Protein AF-A0A1B1BJ13-F1 (afdb_monomer_lite)

Structure (mmCIF, N/CA/C/O backbone):
data_AF-A0A1B1BJ13-F1
#
_entry.id   AF-A0A1B1BJ13-F1
#
loop_
_atom_site.group_PDB
_atom_site.id
_atom_site.type_symbol
_atom_site.label_atom_id
_atom_site.label_alt_id
_atom_site.label_comp_id
_atom_site.label_asym_id
_atom_site.label_entity_id
_atom_site.label_seq_id
_atom_site.pdbx_PDB_ins_code
_atom_site.Cartn_x
_atom_site.Cartn_y
_atom_site.Cartn_z
_atom_site.occupancy
_atom_site.B_iso_or_equiv
_atom_site.auth_seq_id
_atom_site.auth_comp_id
_atom_site.auth_asym_id
_atom_site.auth_atom_id
_atom_site.pdbx_PDB_model_num
ATOM 1 N N . MET A 1 1 ? 33.586 -42.178 -8.518 1.00 34.84 1 MET A N 1
ATOM 2 C CA . MET A 1 1 ? 34.310 -41.479 -9.604 1.00 34.84 1 MET A CA 1
ATOM 3 C C . MET A 1 1 ? 34.426 -42.545 -10.656 1.00 34.84 1 MET A C 1
ATOM 5 O O . MET A 1 1 ? 35.395 -43.285 -10.660 1.00 34.84 1 MET A O 1
ATOM 9 N N . ASP A 1 2 ? 33.356 -42.677 -11.424 1.00 35.56 2 ASP A N 1
ATOM 10 C CA . ASP A 1 2 ? 33.095 -43.767 -12.352 1.00 35.56 2 ASP A CA 1
ATOM 11 C C . ASP A 1 2 ? 32.454 -43.116 -13.578 1.00 35.56 2 ASP A C 1
ATOM 13 O O . ASP A 1 2 ? 31.600 -42.249 -13.393 1.00 35.56 2 ASP A O 1
ATOM 17 N N . GLU A 1 3 ? 32.983 -43.482 -14.752 1.00 42.62 3 GLU A N 1
ATOM 18 C CA . GLU A 1 3 ? 32.329 -43.666 -16.066 1.00 42.62 3 GLU A CA 1
ATOM 19 C C . GLU A 1 3 ? 31.349 -42.556 -16.538 1.00 42.62 3 GLU A C 1
ATOM 21 O O . GLU A 1 3 ? 30.451 -42.132 -15.833 1.00 42.62 3 GLU A O 1
ATOM 26 N N . GLU A 1 4 ? 31.377 -41.989 -17.743 1.00 41.09 4 GLU A N 1
ATOM 27 C CA . GLU A 1 4 ? 31.795 -42.458 -19.059 1.00 41.09 4 GLU A CA 1
ATOM 28 C C . GLU A 1 4 ? 31.659 -41.249 -20.016 1.00 41.09 4 GLU A C 1
ATOM 30 O O . GLU A 1 4 ? 30.735 -40.441 -19.892 1.00 41.09 4 GLU A O 1
ATOM 35 N N . LEU A 1 5 ? 32.567 -41.110 -20.982 1.00 39.84 5 LEU A N 1
ATOM 36 C CA . LEU A 1 5 ? 32.419 -40.233 -22.145 1.00 39.84 5 LEU A CA 1
ATOM 37 C C . LEU A 1 5 ? 32.140 -41.132 -23.354 1.00 39.84 5 LEU A C 1
ATOM 39 O O . LEU A 1 5 ? 32.880 -42.088 -23.553 1.00 39.84 5 LEU A O 1
ATOM 43 N N . VAL A 1 6 ? 31.172 -40.772 -24.202 1.00 38.41 6 VAL A N 1
ATOM 44 C CA . VAL A 1 6 ? 31.372 -40.450 -25.633 1.00 38.41 6 VAL A CA 1
ATOM 45 C C . VAL A 1 6 ? 30.029 -40.414 -26.384 1.00 38.41 6 VAL A C 1
ATOM 47 O O . VAL A 1 6 ? 29.171 -41.280 -26.276 1.00 38.41 6 VAL A O 1
ATOM 50 N N . ASN A 1 7 ? 29.913 -39.348 -27.173 1.00 38.00 7 ASN A N 1
ATOM 51 C CA . ASN A 1 7 ? 28.877 -38.970 -28.127 1.00 38.00 7 ASN A CA 1
ATOM 52 C C . ASN A 1 7 ? 28.280 -40.088 -28.997 1.00 38.00 7 ASN A C 1
ATOM 54 O O . ASN A 1 7 ? 28.997 -40.824 -29.670 1.00 38.00 7 ASN A O 1
ATOM 58 N N . GLY A 1 8 ? 26.955 -40.028 -29.153 1.00 31.22 8 GLY A N 1
ATOM 59 C CA . GLY A 1 8 ? 26.233 -40.654 -30.259 1.00 31.22 8 GLY A CA 1
ATOM 60 C C . GLY A 1 8 ? 24.733 -40.748 -29.996 1.00 31.22 8 GLY A C 1
ATOM 61 O O . GLY A 1 8 ? 24.245 -41.827 -29.691 1.00 31.22 8 GLY A O 1
ATOM 62 N N . SER A 1 9 ? 23.986 -39.640 -30.099 1.00 31.22 9 SER A N 1
ATOM 63 C CA . SER A 1 9 ? 22.519 -39.689 -30.022 1.00 31.22 9 SER A CA 1
ATOM 64 C C . SER A 1 9 ? 21.884 -39.200 -31.319 1.00 31.22 9 SER A C 1
ATOM 66 O O . SER A 1 9 ? 21.854 -38.011 -31.636 1.00 31.22 9 SER A O 1
ATOM 68 N N . THR A 1 10 ? 21.407 -40.170 -32.087 1.00 34.56 10 THR A N 1
ATOM 69 C CA . THR A 1 10 ? 20.488 -40.022 -33.209 1.00 34.56 10 THR A CA 1
ATOM 70 C C . THR A 1 10 ? 19.140 -39.533 -32.674 1.00 34.56 10 THR A C 1
ATOM 72 O O . THR A 1 10 ? 18.504 -40.239 -31.896 1.00 34.56 10 THR A O 1
ATOM 75 N N . ALA A 1 11 ? 18.670 -38.362 -33.103 1.00 30.09 11 ALA A N 1
ATOM 76 C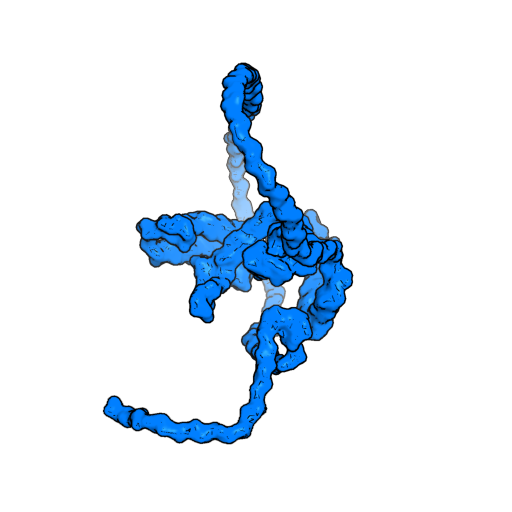 CA . ALA A 1 11 ? 17.296 -37.923 -32.861 1.00 30.09 11 ALA A CA 1
ATOM 77 C C . ALA A 1 11 ? 16.453 -38.106 -34.134 1.00 30.09 11 ALA A C 1
ATOM 79 O O . ALA A 1 11 ? 16.774 -37.494 -35.155 1.00 30.09 11 ALA A O 1
ATOM 80 N N . PRO A 1 12 ? 15.348 -38.874 -34.095 1.00 32.75 12 PRO A N 1
ATOM 81 C CA . PRO A 1 12 ? 14.240 -38.677 -35.009 1.00 32.75 12 PRO A CA 1
ATOM 82 C C . PRO A 1 12 ? 13.034 -38.052 -34.287 1.00 32.75 12 PRO A C 1
ATOM 84 O O . PRO A 1 12 ? 12.531 -38.576 -33.302 1.00 32.75 12 PRO A O 1
ATOM 87 N N . LEU A 1 13 ? 12.595 -36.925 -34.854 1.00 36.12 13 LEU A N 1
ATOM 88 C CA . LEU A 1 13 ? 11.226 -36.400 -34.944 1.00 36.12 13 LEU A CA 1
ATOM 89 C C . LEU A 1 13 ? 10.330 -36.452 -33.691 1.00 36.12 13 LEU A C 1
ATOM 91 O O . LEU A 1 13 ? 9.645 -37.431 -33.419 1.00 36.12 13 LEU A O 1
ATOM 95 N N . GLY A 1 14 ? 10.188 -35.285 -33.065 1.00 27.83 14 GLY A N 1
ATOM 96 C CA . GLY A 1 14 ? 9.052 -34.929 -32.222 1.00 27.83 14 GLY A CA 1
ATOM 97 C C . GLY A 1 14 ? 8.947 -33.410 -32.149 1.00 27.83 14 GLY A C 1
ATOM 98 O O . GLY A 1 14 ? 9.710 -32.768 -31.436 1.00 27.83 14 GLY A O 1
ATOM 99 N N . GLY A 1 15 ? 8.062 -32.819 -32.952 1.00 42.47 15 GLY A N 1
ATOM 100 C CA . GLY A 1 15 ? 7.742 -31.399 -32.847 1.00 42.47 15 GLY A CA 1
ATOM 101 C C . GLY A 1 15 ? 7.029 -31.122 -31.526 1.00 42.47 15 GLY A C 1
ATOM 102 O O . GLY A 1 15 ? 6.057 -31.793 -31.198 1.00 42.47 15 GLY A O 1
ATOM 103 N N . THR A 1 16 ? 7.492 -30.120 -30.787 1.00 33.19 16 THR A N 1
ATOM 104 C CA . THR A 1 16 ? 6.755 -29.537 -29.656 1.00 33.19 16 THR A CA 1
ATOM 105 C C . THR A 1 16 ? 7.005 -28.029 -29.633 1.00 33.19 16 THR A C 1
ATOM 107 O O . THR A 1 16 ? 8.027 -27.567 -30.146 1.00 33.19 16 THR A O 1
ATOM 110 N N . PRO A 1 17 ? 6.016 -27.251 -29.174 1.00 32.97 17 PRO A N 1
ATOM 111 C CA . PRO A 1 17 ? 5.638 -25.986 -29.766 1.00 32.97 17 PRO A CA 1
ATOM 112 C C . PRO A 1 17 ? 6.431 -24.852 -29.140 1.00 32.97 17 PRO A C 1
ATOM 114 O O . PRO A 1 17 ? 6.765 -24.870 -27.957 1.00 32.97 17 PRO A O 1
ATOM 117 N N . THR A 1 18 ? 6.672 -23.827 -29.942 1.00 35.22 18 THR A N 1
ATOM 118 C CA . THR A 1 18 ? 7.147 -22.521 -29.507 1.00 35.22 18 THR A CA 1
ATOM 119 C C . THR A 1 18 ? 6.173 -21.963 -28.461 1.00 35.22 18 THR A C 1
ATOM 121 O O . THR A 1 18 ? 5.126 -21.415 -28.800 1.00 35.22 18 THR A O 1
ATOM 124 N N . GLY A 1 19 ? 6.489 -22.148 -27.179 1.00 33.75 19 GLY A N 1
ATOM 125 C CA . GLY A 1 19 ? 5.801 -21.491 -26.073 1.00 33.75 19 GLY A CA 1
ATOM 126 C C . GLY A 1 19 ? 6.047 -19.987 -26.155 1.00 33.75 19 GLY A C 1
ATOM 127 O O . GLY A 1 19 ? 7.195 -19.544 -26.213 1.00 33.75 19 GLY A O 1
ATOM 128 N N . GLY A 1 20 ? 4.964 -19.214 -26.232 1.00 35.28 20 GLY A N 1
ATOM 129 C CA . GLY A 1 20 ? 5.000 -17.761 -26.366 1.00 35.28 20 GLY A CA 1
ATOM 130 C C . GLY A 1 20 ? 5.702 -17.072 -25.193 1.00 35.28 20 GLY A C 1
ATOM 131 O O . GLY A 1 20 ? 5.620 -17.503 -24.045 1.00 35.28 20 GLY A O 1
ATOM 132 N N . ASN A 1 21 ? 6.392 -15.976 -25.501 1.00 38.06 21 ASN A N 1
ATOM 133 C CA . ASN A 1 21 ? 7.040 -15.097 -24.534 1.00 38.06 21 ASN A CA 1
ATOM 134 C C . ASN A 1 21 ? 6.007 -14.571 -23.504 1.00 38.06 21 ASN A C 1
ATOM 136 O O . ASN A 1 21 ? 5.032 -13.942 -23.922 1.00 38.06 21 ASN A O 1
ATOM 140 N N . PRO A 1 22 ? 6.223 -14.730 -22.182 1.00 37.69 22 PRO A N 1
ATOM 141 C CA . PRO A 1 22 ? 5.325 -14.226 -21.130 1.00 37.69 22 PRO A CA 1
ATOM 142 C C . PRO A 1 22 ? 5.103 -12.702 -21.128 1.00 37.69 22 PRO A C 1
ATOM 144 O O . PRO A 1 22 ? 4.297 -12.197 -20.352 1.00 37.69 22 PRO A O 1
ATOM 147 N N . GLN A 1 23 ? 5.837 -11.952 -21.957 1.00 41.19 23 GLN A N 1
ATOM 148 C CA . GLN A 1 23 ? 5.720 -10.497 -22.100 1.00 41.19 23 GLN A CA 1
ATOM 149 C C . GLN A 1 23 ? 4.976 -10.049 -23.368 1.00 41.19 23 GLN A C 1
ATOM 151 O O . GLN A 1 23 ? 4.858 -8.846 -23.618 1.00 41.19 23 GLN A O 1
ATOM 156 N N . ASP A 1 24 ? 4.456 -10.986 -24.163 1.00 37.38 24 ASP A N 1
ATOM 157 C CA . ASP A 1 24 ? 3.651 -10.655 -25.333 1.00 37.38 24 ASP A CA 1
ATOM 158 C C . ASP A 1 24 ? 2.179 -10.438 -24.943 1.00 37.38 24 ASP A C 1
ATOM 160 O O . ASP A 1 24 ? 1.405 -11.382 -24.772 1.00 37.38 24 ASP A O 1
ATOM 164 N N . TRP A 1 25 ? 1.789 -9.165 -24.824 1.00 41.78 25 TRP A N 1
ATOM 165 C CA . TRP A 1 25 ? 0.411 -8.731 -24.552 1.00 41.78 25 TRP A CA 1
ATOM 166 C C . TRP A 1 25 ? -0.604 -9.203 -25.609 1.00 41.78 25 TRP A C 1
ATOM 168 O O . TRP A 1 25 ? -1.805 -9.116 -25.355 1.00 41.78 25 TRP A O 1
ATOM 178 N N . ASN A 1 26 ? -0.153 -9.703 -26.767 1.00 40.03 26 ASN A N 1
ATOM 179 C CA . ASN A 1 26 ? -1.033 -10.188 -27.826 1.00 40.03 26 ASN A CA 1
ATOM 180 C C . ASN A 1 26 ? -1.216 -11.721 -27.868 1.00 40.03 26 ASN A C 1
ATOM 182 O O . ASN A 1 26 ? -2.128 -12.155 -28.570 1.00 40.03 26 ASN A O 1
ATOM 186 N N . THR A 1 27 ? -0.437 -12.541 -27.134 1.00 38.09 27 THR A N 1
ATOM 187 C CA . THR A 1 27 ? -0.430 -14.012 -27.374 1.00 38.09 27 THR A CA 1
ATOM 188 C C . THR A 1 27 ? -0.408 -14.930 -26.133 1.00 38.09 27 THR A C 1
ATOM 190 O O . THR A 1 27 ? -0.609 -16.135 -26.270 1.00 38.09 27 THR A O 1
ATOM 193 N N . ALA A 1 28 ? -0.220 -14.448 -24.901 1.00 33.12 28 ALA A N 1
ATOM 194 C CA . ALA A 1 28 ? -0.142 -15.340 -23.729 1.00 33.12 28 ALA A CA 1
ATOM 195 C C . ALA A 1 28 ? -1.528 -15.747 -23.159 1.00 33.12 28 ALA A C 1
ATOM 197 O O . ALA A 1 28 ? -1.925 -15.284 -22.095 1.00 33.12 28 ALA A O 1
ATOM 198 N N . LEU A 1 29 ? -2.268 -16.613 -23.866 1.00 44.22 29 LEU A N 1
ATOM 199 C CA . LEU A 1 29 ? -3.539 -17.226 -23.417 1.00 44.22 29 LEU A CA 1
ATOM 200 C C . LEU A 1 29 ? -3.695 -18.691 -23.893 1.00 44.22 29 LEU A C 1
ATOM 202 O O . LEU A 1 29 ? -4.765 -19.115 -24.320 1.00 44.22 29 LEU A O 1
ATOM 206 N N . ALA A 1 30 ? -2.629 -19.493 -23.836 1.00 37.81 30 ALA A N 1
ATOM 207 C CA . ALA A 1 30 ? -2.721 -20.936 -24.091 1.00 37.81 30 ALA A CA 1
ATOM 208 C C . ALA A 1 30 ? -1.649 -21.716 -23.314 1.00 37.81 30 ALA A C 1
ATOM 210 O O . ALA A 1 30 ? -0.633 -22.135 -23.859 1.00 37.81 30 ALA A O 1
ATOM 211 N N . GLY A 1 31 ? -1.870 -21.895 -22.016 1.00 33.41 31 GLY A N 1
ATOM 212 C CA . GLY A 1 31 ? -1.091 -22.793 -21.166 1.00 33.41 31 GLY A CA 1
ATOM 213 C C . GLY A 1 31 ? -1.745 -22.886 -19.788 1.00 33.41 31 GLY A C 1
ATOM 214 O O . GLY A 1 31 ? -2.271 -21.872 -19.325 1.00 33.41 31 GLY A O 1
ATOM 215 N N . PRO A 1 32 ? -1.788 -24.069 -19.147 1.00 32.19 32 PRO A N 1
ATOM 216 C CA . PRO A 1 32 ? -2.375 -24.196 -17.818 1.00 32.19 32 PRO A CA 1
ATOM 217 C C . PRO A 1 32 ? -1.633 -23.282 -16.834 1.00 32.19 32 PRO A C 1
ATOM 219 O O . PRO A 1 32 ? -0.402 -23.218 -16.842 1.00 32.19 32 PRO A O 1
ATOM 222 N N . ALA A 1 33 ? -2.396 -22.544 -16.026 1.00 37.19 33 ALA A N 1
ATOM 223 C CA . ALA A 1 33 ? -1.864 -21.619 -15.036 1.00 37.19 33 ALA A CA 1
ATOM 224 C C . ALA A 1 33 ? -0.956 -22.355 -14.028 1.00 37.19 33 ALA A C 1
ATOM 226 O O . ALA A 1 33 ? -1.277 -23.480 -13.634 1.00 37.19 33 ALA A O 1
ATOM 227 N N . PRO A 1 34 ? 0.158 -21.748 -13.577 1.00 35.59 34 PRO A N 1
ATOM 228 C CA . PRO A 1 34 ? 0.859 -22.246 -12.403 1.00 35.59 34 PRO A CA 1
ATOM 229 C C . PRO A 1 34 ? -0.085 -22.176 -11.197 1.00 35.59 34 PRO A C 1
ATOM 231 O O . PRO A 1 34 ? -0.711 -21.147 -10.948 1.00 35.59 34 PRO A O 1
ATOM 234 N N . VAL A 1 35 ? -0.198 -23.288 -10.474 1.00 32.19 35 VAL A N 1
ATOM 235 C CA . VAL A 1 35 ? -1.023 -23.417 -9.268 1.00 32.19 35 VAL A CA 1
ATOM 236 C C . VAL A 1 35 ? -0.609 -22.379 -8.213 1.00 32.19 35 VAL A C 1
ATOM 238 O O . VAL A 1 35 ? 0.555 -22.368 -7.806 1.00 32.19 35 VAL A O 1
ATOM 241 N N . PRO A 1 36 ? -1.517 -21.498 -7.756 1.00 37.62 36 PRO A N 1
ATOM 242 C CA . PRO A 1 36 ? -1.240 -20.633 -6.619 1.00 37.62 36 PRO A CA 1
ATOM 243 C C . PRO A 1 36 ? -1.257 -21.454 -5.322 1.00 37.62 36 PRO A C 1
ATOM 245 O O . PRO A 1 36 ? -2.129 -22.298 -5.126 1.00 37.62 36 PRO A O 1
ATOM 248 N N . VAL A 1 37 ? -0.299 -21.188 -4.428 1.00 34.22 37 VAL A N 1
ATOM 249 C CA . VAL A 1 37 ? -0.348 -21.657 -3.037 1.00 34.22 37 VAL A CA 1
ATOM 250 C C . VAL A 1 37 ? -1.609 -21.095 -2.377 1.00 34.22 37 VAL A C 1
ATOM 252 O O . VAL A 1 37 ? -1.807 -19.882 -2.316 1.00 34.22 37 VAL A O 1
ATOM 255 N N . SER A 1 38 ? -2.499 -21.991 -1.962 1.00 30.81 38 SER A N 1
ATOM 256 C CA . SER A 1 38 ? -3.772 -21.674 -1.322 1.00 30.81 38 SER A CA 1
ATOM 257 C C . SER A 1 38 ? -3.524 -20.994 0.026 1.00 30.81 38 SER A C 1
ATOM 259 O O . SER A 1 38 ? -2.864 -21.560 0.893 1.00 30.81 38 SER A O 1
ATOM 261 N N . PHE A 1 39 ? -4.053 -19.785 0.211 1.00 28.66 39 PHE A N 1
ATOM 262 C CA . PHE A 1 39 ? -4.292 -19.232 1.542 1.00 28.66 39 PHE A CA 1
ATOM 263 C C . PHE A 1 39 ? -5.698 -19.667 1.956 1.00 28.66 39 PHE A C 1
ATOM 265 O O . PHE A 1 39 ? -6.685 -19.085 1.506 1.00 28.66 39 PHE A O 1
ATOM 272 N N . ASP A 1 40 ? -5.785 -20.719 2.768 1.00 27.33 40 ASP A N 1
ATOM 273 C CA . ASP A 1 40 ? -7.031 -21.096 3.429 1.00 27.33 40 ASP A CA 1
ATOM 274 C C . ASP A 1 40 ? -7.349 -20.055 4.508 1.00 27.33 40 ASP A C 1
ATOM 276 O O . ASP A 1 40 ? -6.698 -19.987 5.551 1.00 27.33 40 ASP A O 1
ATOM 280 N N . VAL A 1 41 ? -8.363 -19.226 4.259 1.00 32.72 41 VAL A N 1
ATOM 281 C CA . VAL A 1 41 ? -9.004 -18.430 5.308 1.00 32.72 41 VAL A CA 1
ATOM 282 C C . VAL A 1 41 ? -9.968 -19.362 6.031 1.00 32.72 41 VAL A C 1
ATOM 284 O O . VAL A 1 41 ? -11.110 -19.548 5.612 1.00 32.72 41 VAL A O 1
ATOM 287 N N . ALA A 1 42 ? -9.499 -19.982 7.113 1.00 29.66 42 ALA A N 1
ATOM 288 C CA . ALA A 1 42 ? -10.386 -20.628 8.067 1.00 29.66 42 ALA A CA 1
ATOM 289 C C . ALA A 1 42 ? -11.233 -19.540 8.746 1.00 29.66 42 ALA A C 1
ATOM 291 O O . ALA A 1 42 ? -10.754 -18.792 9.598 1.00 29.66 42 ALA A O 1
ATOM 292 N N . ALA A 1 43 ? -12.491 -19.425 8.328 1.00 35.59 43 ALA A N 1
ATOM 293 C CA . ALA A 1 43 ? -13.501 -18.688 9.062 1.00 35.59 43 ALA A CA 1
ATOM 294 C C . ALA A 1 43 ? -13.864 -19.499 10.311 1.00 35.59 43 ALA A C 1
ATOM 296 O O . ALA A 1 43 ? -14.636 -20.450 10.221 1.00 35.59 43 ALA A O 1
ATOM 297 N N . ASP A 1 44 ? -13.306 -19.127 11.461 1.00 27.58 44 ASP A N 1
ATOM 298 C CA . ASP A 1 44 ? -13.853 -19.537 12.751 1.00 27.58 44 ASP A CA 1
ATOM 299 C C . ASP A 1 44 ? -14.427 -18.302 13.450 1.00 27.58 44 ASP A C 1
ATOM 301 O O . ASP A 1 44 ? -13.745 -17.520 14.114 1.00 27.58 44 ASP A O 1
ATOM 305 N N . SER A 1 45 ? -15.706 -18.057 13.180 1.00 36.22 45 SER A N 1
ATOM 306 C CA . SER A 1 45 ? -16.500 -17.028 13.831 1.00 36.22 45 SER A CA 1
ATOM 307 C C . SER A 1 45 ? -17.084 -17.594 15.123 1.00 36.22 45 SER A C 1
ATOM 309 O O . SER A 1 45 ? -18.209 -18.095 15.132 1.00 36.22 45 SER A O 1
ATOM 311 N N . SER A 1 46 ? -16.348 -17.475 16.226 1.00 33.88 46 SER A N 1
ATOM 312 C CA . SER A 1 46 ? -16.947 -17.520 17.560 1.00 33.88 46 SER A CA 1
ATOM 313 C C . SER A 1 46 ? -16.100 -16.750 18.570 1.00 33.88 46 SER A C 1
ATOM 315 O O . SER A 1 46 ? -15.065 -17.229 19.025 1.00 33.88 46 SER A O 1
ATOM 317 N N . VAL A 1 47 ? -16.568 -15.572 18.978 1.00 34.78 47 VAL A N 1
ATOM 318 C CA . VAL A 1 47 ? -16.195 -15.004 20.277 1.00 34.78 47 VAL A CA 1
ATOM 319 C C . VAL A 1 47 ? -17.466 -14.535 20.962 1.00 34.78 47 VAL A C 1
ATOM 321 O O . VAL A 1 47 ? -18.161 -13.632 20.504 1.00 34.78 47 VAL A O 1
ATOM 324 N N . ASN A 1 48 ? -17.794 -15.270 22.021 1.00 37.56 48 ASN A N 1
ATOM 325 C CA . ASN A 1 48 ? -18.956 -15.097 22.869 1.00 37.56 48 ASN A CA 1
ATOM 326 C C . ASN A 1 48 ? -18.848 -13.818 23.700 1.00 37.56 48 ASN A C 1
ATOM 328 O O . ASN A 1 48 ? -17.783 -13.475 24.209 1.00 37.56 48 ASN A O 1
ATOM 332 N N . ALA A 1 49 ? -20.002 -13.187 23.899 1.00 33.03 49 ALA A N 1
ATOM 333 C CA . ALA A 1 49 ? -20.231 -12.210 24.945 1.00 33.03 49 ALA A CA 1
ATOM 334 C C . ALA A 1 49 ? -19.998 -12.840 26.328 1.00 33.03 49 ALA A C 1
ATOM 336 O O . ALA A 1 49 ? -20.585 -13.873 26.652 1.00 33.03 49 ALA A O 1
ATOM 337 N N . ALA A 1 50 ? -19.187 -12.186 27.153 1.00 30.34 50 ALA A N 1
ATOM 338 C CA . ALA A 1 50 ? -19.183 -12.376 28.595 1.00 30.34 50 ALA A CA 1
ATOM 339 C C . ALA A 1 50 ? -19.012 -11.002 29.250 1.00 30.34 50 ALA A C 1
ATOM 341 O O . ALA A 1 50 ? -17.950 -10.388 29.207 1.00 30.34 50 ALA A O 1
ATOM 342 N N . THR A 1 51 ? -20.120 -10.508 29.789 1.00 35.66 51 THR A N 1
ATOM 343 C CA . THR A 1 51 ? -20.190 -9.407 30.745 1.00 35.66 51 THR A CA 1
ATOM 344 C C . THR A 1 51 ? -19.537 -9.831 32.053 1.00 35.66 51 THR A C 1
ATOM 346 O O . THR A 1 51 ? -19.931 -10.862 32.585 1.00 35.66 51 THR A O 1
ATOM 349 N N . ASP A 1 52 ? -18.637 -9.016 32.599 1.00 31.69 52 ASP A N 1
ATOM 350 C CA . ASP A 1 52 ? -18.495 -8.879 34.051 1.00 31.69 52 ASP A CA 1
ATOM 351 C C . ASP A 1 52 ? -17.847 -7.532 34.402 1.00 31.69 52 ASP A C 1
ATOM 353 O O . ASP A 1 52 ? -16.738 -7.201 33.984 1.00 31.69 52 ASP A O 1
ATOM 357 N N . THR A 1 53 ? -18.597 -6.738 35.163 1.00 34.78 53 THR A N 1
ATOM 358 C CA . THR A 1 53 ? -18.171 -5.512 35.848 1.00 34.78 53 THR A CA 1
ATOM 359 C C . THR A 1 53 ? -17.454 -5.893 37.149 1.00 34.78 53 THR A C 1
ATOM 361 O O . THR A 1 53 ? -17.834 -6.877 37.787 1.00 34.78 53 THR A O 1
ATOM 364 N N . PRO A 1 54 ? -16.475 -5.098 37.610 1.00 43.00 54 PRO A N 1
ATOM 365 C CA . PRO A 1 54 ? -16.725 -4.438 38.893 1.00 43.00 54 PRO A CA 1
ATOM 366 C C . PRO A 1 54 ? -16.259 -2.973 38.972 1.00 43.00 54 PRO A C 1
ATOM 368 O O . PRO A 1 54 ? -15.286 -2.549 38.352 1.00 43.00 54 PRO A O 1
ATOM 371 N N . ASP A 1 55 ? -16.999 -2.243 39.807 1.00 29.89 55 ASP A N 1
ATOM 372 C CA . ASP A 1 55 ? -16.809 -0.876 40.293 1.00 29.89 55 ASP A CA 1
ATOM 373 C C . ASP A 1 55 ? -15.453 -0.605 40.976 1.00 29.89 55 ASP A C 1
ATOM 375 O O . ASP A 1 55 ? -14.899 -1.484 41.639 1.00 29.89 55 ASP A O 1
ATOM 379 N N . GLY A 1 56 ? -15.008 0.666 40.975 1.00 29.55 56 GLY A N 1
ATOM 380 C CA . GLY A 1 56 ? -14.117 1.160 42.040 1.00 29.55 56 GLY A CA 1
ATOM 381 C C . GLY A 1 56 ? -13.236 2.396 41.788 1.00 29.55 56 GLY A C 1
ATOM 382 O O . GLY A 1 56 ? -12.028 2.262 41.683 1.00 29.55 56 GLY A O 1
ATOM 383 N N . ALA A 1 57 ? -13.840 3.590 41.813 1.00 30.11 57 ALA A N 1
ATOM 384 C CA . ALA A 1 57 ? -13.369 4.854 42.422 1.00 30.11 57 ALA A CA 1
ATOM 385 C C . ALA A 1 57 ? -11.936 5.445 42.206 1.00 30.11 57 ALA A C 1
ATOM 387 O O . ALA A 1 57 ? -10.945 4.974 42.749 1.00 30.11 57 ALA A O 1
ATOM 388 N N . SER A 1 58 ? -11.941 6.668 41.642 1.00 30.78 58 SER A N 1
ATOM 389 C CA . SER A 1 58 ? -11.215 7.901 42.046 1.00 30.78 58 SER A CA 1
ATOM 390 C C . SER A 1 58 ? -9.674 7.975 42.057 1.00 30.78 58 SER A C 1
ATOM 392 O O . SER A 1 58 ? -9.014 7.447 42.941 1.00 30.78 58 SER A O 1
ATOM 394 N N . SER A 1 59 ? -9.104 8.911 41.283 1.00 31.09 59 SER A N 1
ATOM 395 C CA . SER A 1 59 ? -8.752 10.253 41.804 1.00 31.09 59 SER A CA 1
ATOM 396 C C . SER A 1 59 ? -8.114 11.149 40.734 1.00 31.09 59 SER A C 1
ATOM 398 O O . SER A 1 59 ? -7.264 10.738 39.951 1.00 31.09 59 SER A O 1
ATOM 400 N N . ALA A 1 60 ? -8.551 12.406 40.729 1.00 30.39 60 ALA A N 1
ATOM 401 C CA . ALA A 1 60 ? -8.011 13.491 39.932 1.00 30.39 60 ALA A CA 1
ATOM 402 C C . ALA A 1 60 ? -6.655 13.961 40.475 1.00 30.39 60 ALA A C 1
ATOM 404 O O . ALA A 1 60 ? -6.507 14.135 41.682 1.00 30.39 60 ALA A O 1
ATOM 405 N N . THR A 1 61 ? -5.717 14.297 39.588 1.00 33.09 61 THR A N 1
ATOM 406 C CA . THR A 1 61 ? -4.801 15.421 39.828 1.00 33.09 61 THR A CA 1
ATOM 407 C C . THR A 1 61 ? -4.506 16.165 38.531 1.00 33.09 61 THR A C 1
ATOM 409 O O . THR A 1 61 ? -3.898 15.661 37.593 1.00 33.09 61 THR A O 1
ATOM 412 N N . ASP A 1 62 ? -4.986 17.399 38.555 1.00 28.53 62 ASP A N 1
ATOM 413 C CA . ASP A 1 62 ? -4.649 18.555 37.744 1.00 28.53 62 ASP A CA 1
ATOM 414 C C . ASP A 1 62 ? -3.129 18.759 37.593 1.00 28.53 62 ASP A C 1
ATOM 416 O O . ASP A 1 62 ? -2.368 18.612 38.557 1.00 28.53 62 ASP A O 1
ATOM 420 N N . ARG A 1 63 ? -2.689 19.120 36.382 1.00 33.12 63 ARG A N 1
ATOM 421 C CA . ARG A 1 63 ? -1.453 19.884 36.163 1.00 33.12 63 ARG A CA 1
ATOM 422 C C . ARG A 1 63 ? -1.439 20.517 34.773 1.00 33.12 63 ARG A C 1
ATOM 424 O O . ARG A 1 63 ? -1.011 19.930 33.783 1.00 33.12 63 ARG A O 1
ATOM 431 N N . THR A 1 64 ? -1.861 21.773 34.746 1.00 31.77 64 THR A N 1
ATOM 432 C CA . THR A 1 64 ? -1.545 22.770 33.722 1.00 31.77 64 THR A CA 1
ATOM 433 C C . THR A 1 64 ? -0.032 22.939 33.549 1.00 31.77 64 THR A C 1
ATOM 435 O O . THR A 1 64 ? 0.675 23.151 34.537 1.00 31.77 64 THR A O 1
ATOM 438 N N . VAL A 1 65 ? 0.464 22.936 32.306 1.00 37.72 65 VAL A N 1
ATOM 439 C CA . VAL A 1 65 ? 1.800 23.459 31.979 1.00 37.72 65 VAL A CA 1
ATOM 440 C C . VAL A 1 65 ? 1.712 24.375 30.760 1.00 37.72 65 VAL A C 1
ATOM 442 O O . VAL A 1 65 ? 1.476 23.944 29.635 1.00 37.72 65 VAL A O 1
ATOM 445 N N . ASP A 1 66 ? 1.917 25.652 31.056 1.00 29.02 66 ASP A N 1
ATOM 446 C CA . ASP A 1 66 ? 2.174 26.786 30.176 1.00 29.02 66 ASP A CA 1
ATOM 447 C C . ASP A 1 66 ? 3.464 26.586 29.354 1.00 29.02 66 ASP A C 1
ATOM 449 O O . ASP A 1 66 ? 4.502 26.199 29.901 1.00 29.02 66 ASP A O 1
ATOM 453 N N . ARG A 1 67 ? 3.412 26.866 28.044 1.00 32.41 67 ARG A N 1
ATOM 454 C CA . ARG A 1 67 ? 4.601 27.065 27.196 1.00 32.41 67 ARG A CA 1
ATOM 455 C C . ARG A 1 67 ? 4.378 28.186 26.182 1.00 32.41 67 ARG A C 1
ATOM 457 O O . ARG A 1 67 ? 3.908 27.981 25.068 1.00 32.41 67 ARG A O 1
ATOM 464 N N . SER A 1 68 ? 4.745 29.376 26.639 1.00 30.50 68 SER A N 1
ATOM 465 C CA . SER A 1 68 ? 5.554 30.400 25.967 1.00 30.50 68 SER A CA 1
ATOM 466 C C . SER A 1 68 ? 5.895 30.221 24.474 1.00 30.50 68 SER A C 1
ATOM 468 O O . SER A 1 68 ? 6.562 29.287 24.031 1.00 30.50 68 SER A O 1
ATOM 470 N N . ALA A 1 69 ? 5.513 31.257 23.725 1.00 32.56 69 ALA A N 1
ATOM 471 C CA . ALA A 1 69 ? 5.854 31.527 22.337 1.00 32.56 69 ALA A CA 1
ATOM 472 C C . ALA A 1 69 ? 7.308 32.014 22.143 1.00 32.56 69 ALA A C 1
ATOM 474 O O . ALA A 1 69 ? 7.863 32.729 22.979 1.00 32.56 69 ALA A O 1
ATOM 475 N N . GLY A 1 70 ? 7.878 31.702 20.975 1.00 28.09 70 GLY A N 1
ATOM 476 C CA . GLY A 1 70 ? 9.158 32.208 20.462 1.00 28.09 70 GLY A CA 1
ATOM 477 C C . GLY A 1 70 ? 9.219 32.131 18.922 1.00 28.09 70 GLY A C 1
ATOM 478 O O . GLY A 1 70 ? 8.405 31.427 18.331 1.00 28.09 70 GLY A O 1
ATOM 479 N N . PRO A 1 71 ? 10.097 32.900 18.246 1.00 38.16 71 PRO A N 1
ATOM 480 C CA . PRO A 1 71 ? 9.627 33.873 17.256 1.00 38.16 71 PRO A CA 1
ATOM 481 C C . PRO A 1 71 ? 9.923 33.572 15.772 1.00 38.16 71 PRO A C 1
ATOM 483 O O . PRO A 1 71 ? 10.678 32.681 15.396 1.00 38.16 71 PRO A O 1
ATOM 486 N N . ALA A 1 72 ? 9.309 34.427 14.948 1.00 33.38 72 ALA A N 1
ATOM 487 C CA . ALA A 1 72 ? 9.354 34.560 13.496 1.00 33.38 72 ALA A CA 1
ATOM 488 C C . ALA A 1 72 ? 10.743 34.474 12.833 1.00 33.38 72 ALA A C 1
ATOM 490 O O . ALA A 1 72 ? 11.703 35.118 13.260 1.00 33.38 72 ALA A O 1
ATOM 491 N N . THR A 1 73 ? 10.794 33.814 11.670 1.00 33.31 73 THR A N 1
ATOM 492 C CA . THR A 1 73 ? 11.894 33.924 10.702 1.00 33.31 73 THR A CA 1
ATOM 493 C C . THR A 1 73 ? 11.446 34.622 9.418 1.00 33.31 73 THR A C 1
ATOM 495 O O . THR A 1 73 ? 10.385 34.374 8.848 1.00 33.31 73 THR A O 1
ATOM 498 N N . LYS A 1 74 ? 12.285 35.580 9.021 1.00 32.88 74 LYS A N 1
ATOM 499 C CA . LYS A 1 74 ? 12.118 36.548 7.939 1.00 32.88 74 LYS A CA 1
ATOM 500 C C . LYS A 1 74 ? 12.298 35.919 6.555 1.00 32.88 74 LYS A C 1
ATOM 502 O O . LYS A 1 74 ? 13.228 35.157 6.321 1.00 32.88 74 LYS A O 1
ATOM 507 N N . ARG A 1 75 ? 11.475 36.398 5.617 1.00 31.42 75 ARG A N 1
ATOM 508 C CA . ARG A 1 75 ? 11.742 36.453 4.170 1.00 31.42 75 ARG A CA 1
ATOM 509 C C . ARG A 1 75 ? 13.088 37.128 3.876 1.00 31.42 75 ARG A C 1
ATOM 511 O O . ARG A 1 75 ? 13.354 38.203 4.411 1.00 31.42 75 ARG A O 1
ATOM 518 N N . ALA A 1 76 ? 13.825 36.596 2.905 1.00 31.14 76 ALA A N 1
ATOM 519 C CA . ALA A 1 76 ? 14.759 37.371 2.093 1.00 31.14 76 ALA A CA 1
ATOM 520 C C . ALA A 1 76 ? 14.762 36.834 0.654 1.00 31.14 76 ALA A C 1
ATOM 522 O O . ALA A 1 76 ? 15.064 35.670 0.407 1.00 31.14 76 ALA A O 1
ATOM 523 N N . ALA A 1 77 ? 14.372 37.707 -0.272 1.00 31.92 77 ALA A N 1
ATOM 524 C CA . ALA A 1 77 ? 14.536 37.564 -1.710 1.00 31.92 77 ALA A CA 1
ATOM 525 C C . ALA A 1 77 ? 15.957 38.002 -2.099 1.00 31.92 77 ALA A C 1
ATOM 527 O O . ALA A 1 77 ? 16.485 38.938 -1.499 1.00 31.92 77 ALA A O 1
ATOM 528 N N . ALA A 1 78 ? 16.547 37.378 -3.120 1.00 32.25 78 ALA A N 1
ATOM 529 C CA . ALA A 1 78 ? 17.781 37.851 -3.742 1.00 32.25 78 ALA A CA 1
ATOM 530 C C . ALA A 1 78 ? 17.568 38.034 -5.248 1.00 32.25 78 ALA A C 1
ATOM 532 O O . ALA A 1 78 ? 16.982 37.192 -5.926 1.00 32.25 78 ALA A O 1
ATOM 533 N N . ALA A 1 79 ? 17.991 39.210 -5.699 1.00 32.06 79 ALA A N 1
ATOM 534 C CA . ALA A 1 79 ? 17.696 39.850 -6.964 1.00 32.06 79 ALA A CA 1
ATOM 535 C C . ALA A 1 79 ? 18.603 39.391 -8.114 1.00 32.06 79 ALA A C 1
ATOM 537 O O . ALA A 1 79 ? 19.735 38.955 -7.919 1.00 32.06 79 ALA A O 1
ATOM 538 N N . ALA A 1 80 ? 18.079 39.583 -9.323 1.00 33.00 80 ALA A N 1
ATOM 539 C CA . ALA A 1 80 ? 18.799 39.545 -10.582 1.00 33.00 80 ALA A CA 1
ATOM 540 C C . ALA A 1 80 ? 19.798 40.710 -10.699 1.00 33.00 80 ALA A C 1
ATOM 542 O O . ALA A 1 80 ? 19.494 41.837 -10.309 1.00 33.00 80 ALA A O 1
ATOM 543 N N . VAL A 1 81 ? 20.949 40.444 -11.321 1.00 35.88 81 VAL A N 1
ATOM 544 C CA . VAL A 1 81 ? 21.847 41.466 -11.870 1.00 35.88 81 VAL A CA 1
ATOM 545 C C . VAL A 1 81 ? 22.105 41.151 -13.339 1.00 35.88 81 VAL A C 1
ATOM 547 O O . VAL A 1 81 ? 22.609 40.093 -13.706 1.00 35.88 81 VAL A O 1
ATOM 550 N N . SER A 1 82 ? 21.709 42.112 -14.164 1.00 33.97 82 SER A N 1
ATOM 551 C CA . SER A 1 82 ? 22.038 42.289 -15.570 1.00 33.97 82 SER A CA 1
ATOM 552 C C . SER A 1 82 ? 23.439 42.884 -15.723 1.00 33.97 82 SER A C 1
ATOM 554 O O . SER A 1 82 ? 23.762 43.861 -15.048 1.00 33.97 82 SER A O 1
ATOM 556 N N . GLY A 1 83 ? 24.222 42.381 -16.674 1.00 31.64 83 GLY A N 1
ATOM 557 C CA . GLY A 1 83 ? 25.445 43.024 -17.152 1.00 31.64 83 GLY A CA 1
ATOM 558 C C . GLY A 1 83 ? 25.540 42.873 -18.665 1.00 31.64 83 GLY A C 1
ATOM 559 O O . GLY A 1 83 ? 25.692 41.762 -19.162 1.00 31.64 83 GLY A O 1
ATOM 560 N N . GLY A 1 84 ? 25.379 43.983 -19.386 1.00 31.62 84 GLY A N 1
ATOM 561 C CA . GLY A 1 84 ? 25.566 44.067 -20.832 1.00 31.62 84 GLY A CA 1
ATOM 562 C C . GLY A 1 84 ? 26.994 44.463 -21.211 1.00 31.62 84 GLY A C 1
ATOM 563 O O . GLY A 1 84 ? 27.698 45.101 -20.433 1.00 31.62 84 GLY A O 1
ATOM 564 N N . GLY A 1 85 ? 27.381 44.125 -22.441 1.00 31.39 85 GLY A N 1
ATOM 565 C CA . GLY A 1 85 ? 28.590 44.614 -23.105 1.00 31.39 85 GLY A CA 1
ATOM 566 C C . GLY A 1 85 ? 28.681 44.095 -24.544 1.00 31.39 85 GLY A C 1
ATOM 567 O O . GLY A 1 85 ? 28.935 42.914 -24.751 1.00 31.39 85 GLY A O 1
ATOM 568 N N . GLY A 1 86 ? 28.438 44.966 -25.534 1.00 29.97 86 GLY A N 1
ATOM 569 C CA . GLY A 1 86 ? 28.894 44.783 -26.928 1.00 29.97 86 GLY A CA 1
ATOM 570 C C . GLY A 1 86 ? 30.386 45.144 -27.057 1.00 29.97 86 GLY A C 1
ATOM 571 O O . GLY A 1 86 ? 30.971 45.602 -26.085 1.00 29.97 86 GLY A O 1
ATOM 572 N N . SER A 1 87 ? 31.102 45.044 -28.179 1.00 32.34 87 SER A N 1
ATOM 573 C CA . SER A 1 87 ? 30.864 44.648 -29.578 1.00 32.34 87 SER A CA 1
ATOM 574 C C . SER A 1 87 ? 32.223 44.714 -30.329 1.00 32.34 87 SER A C 1
ATOM 576 O O . SER A 1 87 ? 33.144 45.332 -29.799 1.00 32.34 87 SER A O 1
ATOM 578 N N . ALA A 1 88 ? 32.254 44.247 -31.593 1.00 32.75 88 ALA A N 1
ATOM 579 C CA . ALA A 1 88 ? 33.264 44.438 -32.669 1.00 32.75 88 ALA A CA 1
ATOM 580 C C . ALA A 1 88 ? 34.478 43.478 -32.634 1.00 32.75 88 ALA A C 1
ATOM 582 O O . ALA A 1 88 ? 35.202 43.444 -31.650 1.00 32.75 88 ALA A O 1
ATOM 583 N N . GLY A 1 89 ? 34.683 42.577 -33.610 1.00 30.00 89 GLY A N 1
ATOM 584 C CA . GLY A 1 89 ? 35.096 42.770 -35.025 1.00 30.00 89 GLY A CA 1
ATOM 585 C C . GLY A 1 89 ? 36.449 42.026 -35.200 1.00 30.00 89 GLY A C 1
ATOM 586 O O . GLY A 1 89 ? 37.200 41.985 -34.237 1.00 30.00 89 GLY A O 1
ATOM 587 N N . ALA A 1 90 ? 36.870 41.368 -36.283 1.00 33.69 90 ALA A N 1
ATOM 588 C CA . ALA A 1 90 ? 36.421 41.225 -37.662 1.00 33.69 90 ALA A CA 1
ATOM 589 C C . ALA A 1 90 ? 37.107 39.982 -38.312 1.00 33.69 90 ALA A C 1
ATOM 591 O O . ALA A 1 90 ? 38.073 39.454 -37.766 1.00 33.69 90 ALA A O 1
ATOM 592 N N . ASP A 1 91 ? 36.601 39.603 -39.490 1.00 31.80 91 ASP A N 1
ATOM 593 C CA . ASP A 1 91 ? 37.285 39.050 -40.676 1.00 31.80 91 ASP A CA 1
ATOM 594 C C . ASP A 1 91 ? 37.878 37.625 -40.743 1.00 31.80 91 ASP A C 1
ATOM 596 O O . ASP A 1 91 ? 38.716 37.195 -39.958 1.00 31.80 91 ASP A O 1
ATOM 600 N N . GLY A 1 92 ? 37.492 36.930 -41.826 1.00 33.41 92 GLY A N 1
ATOM 601 C CA . GLY A 1 92 ? 38.137 35.716 -42.331 1.00 33.41 92 GLY A CA 1
ATOM 602 C C . GLY A 1 92 ? 37.239 34.875 -43.245 1.00 33.41 92 GLY A C 1
ATOM 603 O O . GLY A 1 92 ? 36.748 33.828 -42.834 1.00 33.41 92 GLY A O 1
ATOM 604 N N . MET A 1 93 ? 37.016 35.328 -44.485 1.00 38.16 93 MET A N 1
ATOM 605 C CA . MET A 1 93 ? 36.411 34.535 -45.567 1.00 38.16 93 MET A CA 1
ATOM 606 C C . MET A 1 93 ? 37.259 33.298 -45.907 1.00 38.16 93 MET A C 1
ATOM 608 O O . MET A 1 93 ? 38.412 33.451 -46.290 1.00 38.16 93 MET A O 1
ATOM 612 N N . HIS A 1 94 ? 36.638 32.116 -45.948 1.00 40.19 94 HIS A N 1
ATOM 613 C CA . HIS A 1 94 ? 36.919 31.087 -46.954 1.00 40.19 94 HIS A CA 1
ATOM 614 C C . HIS A 1 94 ? 35.615 30.358 -47.291 1.00 40.19 94 HIS A C 1
ATOM 616 O O . HIS A 1 94 ? 35.016 29.674 -46.466 1.00 40.19 94 HIS A O 1
ATOM 622 N N . SER A 1 95 ? 35.147 30.583 -48.514 1.00 41.31 95 SER A N 1
ATOM 623 C CA . SER A 1 95 ? 33.980 29.958 -49.124 1.00 41.31 95 SER A CA 1
ATOM 624 C C . SER A 1 95 ? 34.321 28.547 -49.599 1.00 41.31 95 SER A C 1
ATOM 626 O O . SER A 1 95 ? 35.021 28.401 -50.600 1.00 41.31 95 SER A O 1
ATOM 628 N N . ASP A 1 96 ? 33.785 27.535 -48.922 1.00 39.91 96 ASP A N 1
ATOM 629 C CA . ASP A 1 96 ? 33.651 26.180 -49.454 1.00 39.91 96 ASP A CA 1
ATOM 630 C C . ASP A 1 96 ? 32.155 25.910 -49.680 1.00 39.91 96 ASP A C 1
ATOM 632 O O . ASP A 1 96 ? 31.372 25.775 -48.736 1.00 39.91 96 ASP A O 1
ATOM 636 N N . GLN A 1 97 ? 31.726 25.952 -50.943 1.00 46.16 97 GLN A N 1
ATOM 637 C CA . GLN A 1 97 ? 30.357 25.630 -51.342 1.00 46.16 97 GLN A CA 1
ATOM 638 C C . GLN A 1 97 ? 30.228 24.110 -51.457 1.00 46.16 97 GLN A C 1
ATOM 640 O O . GLN A 1 97 ? 30.288 23.546 -52.545 1.00 46.16 97 GLN A O 1
ATOM 645 N N . SER A 1 98 ? 30.031 23.453 -50.319 1.00 48.88 98 SER A N 1
ATOM 646 C CA . SER A 1 98 ? 29.449 22.113 -50.270 1.00 48.88 98 SER A CA 1
ATOM 647 C C . SER A 1 98 ? 27.977 22.259 -49.896 1.00 48.88 98 SER A C 1
ATOM 649 O O . SER A 1 98 ? 27.660 22.670 -48.779 1.00 48.88 98 SER A O 1
ATOM 651 N N . GLU A 1 99 ? 27.067 21.975 -50.833 1.00 49.84 99 GLU A N 1
ATOM 652 C CA . GLU A 1 99 ? 25.629 21.950 -50.549 1.00 49.84 99 GLU A CA 1
ATOM 653 C C . GLU A 1 99 ? 25.354 21.024 -49.348 1.00 49.84 99 GLU A C 1
ATOM 655 O O . GLU A 1 99 ? 25.747 19.851 -49.374 1.00 49.84 99 GLU A O 1
ATOM 660 N N . PRO A 1 100 ? 24.688 21.500 -48.278 1.00 49.44 100 PRO A N 1
ATOM 661 C CA . PRO A 1 100 ? 24.310 20.631 -47.180 1.00 49.44 100 PRO A CA 1
ATOM 662 C C . PRO A 1 100 ? 23.271 19.637 -47.697 1.00 49.44 100 PRO A C 1
ATOM 664 O O . PRO A 1 100 ? 22.171 20.018 -48.100 1.00 49.44 100 PRO A O 1
ATOM 667 N N . ALA A 1 101 ? 23.625 18.349 -47.680 1.00 57.34 101 ALA A N 1
ATOM 668 C CA . ALA A 1 101 ? 22.685 17.272 -47.954 1.00 57.34 101 ALA A CA 1
ATOM 669 C C . ALA A 1 101 ? 21.399 17.504 -47.137 1.00 57.34 101 ALA A C 1
ATOM 671 O O . ALA A 1 101 ? 21.497 17.824 -45.944 1.00 57.34 101 ALA A O 1
ATOM 672 N N . PRO A 1 102 ? 20.201 17.355 -47.737 1.00 56.94 102 PRO A N 1
ATOM 673 C CA . PRO A 1 102 ? 18.958 17.598 -47.023 1.00 56.94 102 PRO A CA 1
ATOM 674 C C . PRO A 1 102 ? 18.950 16.748 -45.749 1.00 56.94 102 PRO A C 1
ATOM 676 O O . PRO A 1 102 ? 19.325 15.568 -45.812 1.00 56.94 102 PRO A O 1
ATOM 679 N N . PRO A 1 103 ? 18.562 17.315 -44.589 1.00 51.62 103 PRO A N 1
ATOM 680 C CA . PRO A 1 103 ? 18.516 16.559 -43.352 1.00 51.62 103 PRO A CA 1
ATOM 681 C C . PRO A 1 103 ? 17.649 15.335 -43.607 1.00 51.62 103 PRO A C 1
ATOM 683 O O . PRO A 1 103 ? 16.463 15.454 -43.929 1.00 51.62 103 PRO A O 1
ATOM 686 N N . ARG A 1 104 ? 18.259 14.146 -43.512 1.00 54.97 104 ARG A N 1
ATOM 687 C CA . ARG A 1 104 ? 17.512 12.890 -43.557 1.00 54.97 104 ARG A CA 1
ATOM 688 C C . ARG A 1 104 ? 16.383 13.055 -42.548 1.00 54.97 104 ARG A C 1
ATOM 690 O O . ARG A 1 104 ? 16.694 13.408 -41.407 1.00 54.97 104 ARG A O 1
ATOM 697 N N . PRO A 1 105 ? 15.107 12.863 -42.926 1.00 48.22 105 PRO A N 1
ATOM 698 C CA . PRO A 1 105 ? 14.031 12.961 -41.962 1.00 48.22 105 PRO A CA 1
ATOM 699 C C . PRO A 1 105 ? 14.379 11.975 -40.855 1.00 48.22 105 PRO A C 1
ATOM 701 O O . PRO A 1 105 ? 14.423 10.763 -41.086 1.00 48.22 105 PRO A O 1
ATOM 704 N N . GLY A 1 106 ? 14.724 12.501 -39.675 1.00 48.28 106 GLY A N 1
ATOM 705 C CA . GLY A 1 106 ? 14.920 11.670 -38.502 1.00 48.28 106 GLY A CA 1
ATOM 706 C C . GLY A 1 106 ? 13.689 10.786 -38.417 1.00 48.28 106 GLY A C 1
ATOM 707 O O . GLY A 1 106 ? 12.581 11.286 -38.633 1.00 48.28 106 GLY A O 1
ATOM 708 N N . ARG A 1 107 ? 13.869 9.476 -38.208 1.00 51.47 107 ARG A N 1
ATOM 709 C CA . ARG A 1 107 ? 12.751 8.560 -37.965 1.00 51.47 107 ARG A CA 1
ATOM 710 C C . ARG A 1 107 ? 11.980 9.115 -36.768 1.00 51.47 107 ARG A C 1
ATOM 712 O O . ARG A 1 107 ? 12.292 8.782 -35.629 1.00 51.47 107 ARG A O 1
ATOM 719 N N . ARG A 1 108 ? 11.001 9.992 -37.012 1.00 60.94 108 ARG A N 1
ATOM 720 C CA . ARG A 1 108 ? 10.031 10.407 -36.013 1.00 60.94 108 ARG A CA 1
ATOM 721 C C . ARG A 1 108 ? 9.331 9.118 -35.658 1.00 60.94 108 ARG A C 1
ATOM 723 O O . ARG A 1 108 ? 8.664 8.511 -36.495 1.00 60.94 108 ARG A O 1
ATOM 730 N N . GLY A 1 109 ? 9.630 8.630 -34.459 1.00 65.62 109 GLY A N 1
ATOM 731 C CA . GLY A 1 109 ? 8.968 7.461 -33.932 1.00 65.62 109 GLY A CA 1
ATOM 732 C C . GLY A 1 109 ? 7.459 7.650 -34.015 1.00 65.62 109 GLY A C 1
ATOM 733 O O . GLY A 1 109 ? 6.988 8.786 -34.018 1.00 65.62 109 GLY A O 1
ATOM 734 N N . ALA A 1 110 ? 6.718 6.543 -34.106 1.00 73.94 110 ALA A N 1
ATOM 735 C CA . ALA A 1 110 ? 5.263 6.598 -34.055 1.00 73.94 110 ALA A CA 1
ATOM 736 C C . ALA A 1 110 ? 4.829 7.506 -32.887 1.00 73.94 110 ALA A C 1
ATOM 738 O O . ALA A 1 110 ? 5.428 7.397 -31.806 1.00 73.94 110 ALA A O 1
ATOM 739 N N . PRO A 1 111 ? 3.869 8.423 -33.110 1.00 83.12 111 PRO A N 1
ATOM 740 C CA . PRO A 1 111 ? 3.405 9.317 -32.060 1.00 83.12 111 PRO A CA 1
ATOM 741 C C . PRO A 1 111 ? 2.906 8.487 -30.878 1.00 83.12 111 PRO A C 1
ATOM 743 O O . PRO A 1 111 ? 2.342 7.406 -31.062 1.00 83.12 111 PRO A O 1
ATOM 746 N N . GLN A 1 112 ? 3.162 8.975 -29.666 1.00 82.88 112 GLN A N 1
ATOM 747 C CA . GLN A 1 112 ? 2.676 8.316 -28.462 1.00 82.88 112 GLN A CA 1
ATOM 748 C C . GLN A 1 112 ? 1.139 8.214 -28.509 1.00 82.88 112 GLN A C 1
ATOM 750 O O . GLN A 1 112 ? 0.493 9.161 -28.973 1.00 82.88 112 GLN A O 1
ATOM 755 N N . PRO A 1 113 ? 0.545 7.102 -28.035 1.00 86.00 113 PRO A N 1
ATOM 756 C CA . PRO A 1 113 ? -0.894 7.010 -27.837 1.00 86.00 113 PRO A CA 1
ATOM 757 C C . PRO A 1 113 ? -1.416 8.176 -26.996 1.00 86.00 113 PRO A C 1
ATOM 759 O O . PRO A 1 113 ? -0.759 8.624 -26.057 1.00 86.00 113 PRO A O 1
ATOM 762 N N . THR A 1 114 ? -2.610 8.665 -27.314 1.00 91.56 114 THR A N 1
ATOM 763 C CA . THR A 1 114 ? -3.293 9.627 -26.451 1.00 91.56 114 THR A CA 1
ATOM 764 C C . THR A 1 114 ? -3.821 8.916 -25.210 1.00 91.56 114 THR A C 1
ATOM 766 O O . THR A 1 114 ? -4.338 7.802 -25.304 1.00 91.56 114 THR A O 1
ATOM 769 N N . TRP A 1 115 ? -3.703 9.570 -24.052 1.00 91.19 115 TRP A N 1
ATOM 770 C CA . TRP A 1 115 ? -4.308 9.081 -22.815 1.00 91.19 115 TRP A CA 1
ATOM 771 C C . TRP A 1 115 ? -5.813 8.872 -22.995 1.00 91.19 115 TRP A C 1
ATOM 773 O O . TRP A 1 115 ? -6.501 9.714 -23.577 1.00 91.19 115 TRP A O 1
ATOM 783 N N . ARG A 1 116 ? -6.304 7.752 -22.472 1.00 86.44 116 ARG A N 1
ATOM 784 C CA . ARG A 1 116 ? -7.726 7.429 -22.334 1.00 86.44 116 ARG A CA 1
ATOM 785 C C . ARG A 1 116 ? -7.965 6.994 -20.902 1.00 86.44 116 ARG A C 1
ATOM 787 O O . ARG A 1 116 ? -7.037 6.488 -20.269 1.00 86.44 116 ARG A O 1
ATOM 794 N N . ASP A 1 117 ? -9.186 7.182 -20.417 1.00 86.69 117 ASP A N 1
ATOM 795 C CA . ASP A 1 117 ? -9.567 6.612 -19.133 1.00 86.69 117 ASP A CA 1
ATOM 796 C C . ASP A 1 117 ? -9.321 5.089 -19.175 1.00 86.69 117 ASP A C 1
ATOM 798 O O . ASP A 1 117 ? -9.775 4.428 -20.116 1.00 86.69 117 ASP A O 1
ATOM 802 N N . PRO A 1 118 ? -8.560 4.516 -18.224 1.00 87.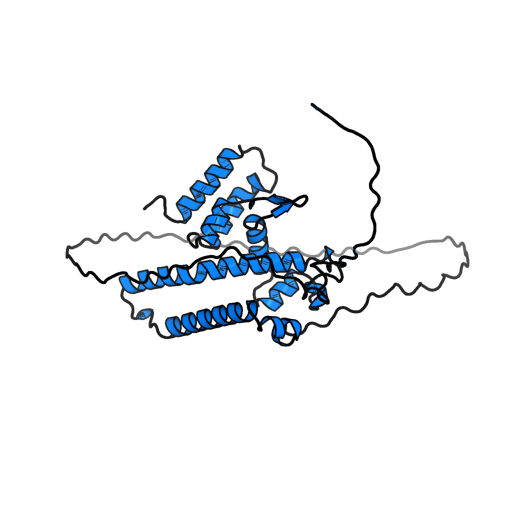81 118 PRO A N 1
ATOM 803 C CA . PRO A 1 118 ? -8.343 3.079 -18.157 1.00 87.81 118 PRO A CA 1
ATOM 804 C C . PRO A 1 118 ? -9.640 2.266 -18.185 1.00 87.81 118 PRO A C 1
ATOM 806 O O . PRO A 1 118 ? -9.640 1.190 -18.781 1.00 87.81 118 PRO A O 1
ATOM 809 N N . ALA A 1 119 ? -10.735 2.775 -17.612 1.00 86.75 119 ALA A N 1
ATOM 810 C CA . ALA A 1 119 ? -12.034 2.097 -17.614 1.00 86.75 119 ALA A CA 1
ATOM 811 C C . ALA A 1 119 ? -12.621 1.918 -19.031 1.00 86.75 119 ALA A C 1
ATOM 813 O O . ALA A 1 119 ? -13.359 0.963 -19.292 1.00 86.75 119 ALA A O 1
ATOM 814 N N . ASP A 1 120 ? -12.233 2.779 -19.975 1.00 88.31 120 ASP A N 1
ATOM 815 C CA . ASP A 1 120 ? -12.665 2.712 -21.374 1.00 88.31 120 ASP A CA 1
ATOM 816 C C . ASP A 1 120 ? -11.819 1.741 -22.213 1.00 88.31 120 ASP A C 1
ATOM 818 O O . ASP A 1 120 ? -12.130 1.470 -23.377 1.00 88.31 120 ASP A O 1
ATOM 822 N N . LEU A 1 121 ? -10.710 1.229 -21.670 1.00 88.31 121 LEU A N 1
ATOM 823 C CA . LEU A 1 121 ? -9.815 0.345 -22.409 1.00 88.31 121 LEU A CA 1
ATOM 824 C C . LEU A 1 121 ? -10.386 -1.081 -22.446 1.00 88.31 121 LEU A C 1
ATOM 826 O O . LEU A 1 121 ? -10.514 -1.710 -21.394 1.00 88.31 121 LEU A O 1
ATOM 830 N N . PRO A 1 122 ? -10.603 -1.687 -23.634 1.00 89.94 122 PRO A N 1
ATOM 831 C CA . PRO A 1 122 ? -11.160 -3.040 -23.726 1.00 89.94 122 PRO A CA 1
ATOM 832 C C . PRO A 1 122 ? -10.336 -4.104 -22.991 1.00 89.94 122 PRO A C 1
ATOM 834 O O . PRO A 1 122 ? -10.872 -5.105 -22.531 1.00 89.94 122 PRO A O 1
ATOM 837 N N . ALA A 1 123 ? -9.017 -3.915 -22.889 1.00 87.00 123 ALA A N 1
ATOM 838 C CA . ALA A 1 123 ? -8.150 -4.818 -22.136 1.00 87.00 123 ALA A CA 1
ATOM 839 C C . ALA A 1 123 ? -8.401 -4.747 -20.621 1.00 87.00 123 ALA A C 1
ATOM 841 O O . ALA A 1 123 ? -8.384 -5.783 -19.964 1.00 87.00 123 ALA A O 1
ATOM 842 N N . VAL A 1 124 ? -8.672 -3.553 -20.086 1.00 89.56 124 VAL A N 1
ATOM 843 C CA . VAL A 1 124 ? -9.019 -3.353 -18.671 1.00 89.56 124 VAL A CA 1
ATOM 844 C C . VAL A 1 124 ? -10.421 -3.892 -18.405 1.00 89.56 124 VAL A C 1
ATOM 846 O O . VAL A 1 124 ? -10.603 -4.656 -17.468 1.00 89.56 124 VAL A O 1
ATOM 849 N N . GLN A 1 125 ? -11.383 -3.621 -19.290 1.00 90.44 125 GLN A N 1
ATOM 850 C CA . GLN A 1 125 ? -12.737 -4.182 -19.195 1.00 90.44 125 GLN A CA 1
ATOM 851 C C . GLN A 1 125 ? -12.727 -5.715 -19.165 1.00 90.44 125 GLN A C 1
ATOM 853 O O . GLN A 1 125 ? -13.414 -6.325 -18.352 1.00 90.44 125 GLN A O 1
ATOM 858 N N . ARG A 1 126 ? -11.891 -6.359 -19.990 1.00 91.62 126 ARG A N 1
ATOM 859 C CA . ARG A 1 126 ? -11.706 -7.818 -19.933 1.00 91.62 126 ARG A CA 1
ATOM 860 C C . ARG A 1 126 ? -11.066 -8.294 -18.630 1.00 91.62 126 ARG A C 1
ATOM 862 O O . ARG A 1 126 ? -11.370 -9.401 -18.205 1.00 91.62 126 ARG A O 1
ATOM 869 N N . ALA A 1 127 ? -10.215 -7.494 -17.986 1.00 90.88 127 ALA A N 1
ATOM 870 C CA . ALA A 1 127 ? -9.625 -7.854 -16.695 1.00 90.88 127 ALA A CA 1
ATOM 871 C C . ALA A 1 127 ? -10.669 -7.931 -15.564 1.00 90.88 127 ALA A C 1
ATOM 873 O O . ALA A 1 127 ? -10.439 -8.630 -14.583 1.00 90.88 127 ALA A O 1
ATOM 874 N N . HIS A 1 128 ? -11.830 -7.287 -15.731 1.00 91.38 128 HIS A N 1
ATOM 875 C CA . HIS A 1 128 ? -12.991 -7.441 -14.847 1.00 91.38 128 HIS A CA 1
ATOM 876 C C . HIS A 1 128 ? -13.800 -8.724 -15.112 1.00 91.38 128 HIS A C 1
ATOM 878 O O . HIS A 1 128 ? -14.850 -8.923 -14.510 1.00 91.38 128 HIS A O 1
ATOM 884 N N . THR A 1 129 ? -13.324 -9.614 -15.987 1.00 91.38 129 THR A N 1
ATOM 885 C CA . THR A 1 129 ? -13.944 -10.920 -16.259 1.00 91.38 129 THR A CA 1
ATOM 886 C C . THR A 1 129 ? -12.997 -12.068 -15.886 1.00 91.38 129 THR A C 1
ATOM 888 O O . THR A 1 129 ? -11.776 -11.900 -15.904 1.00 91.38 129 THR A O 1
ATOM 891 N N . GLY A 1 130 ? -13.546 -13.240 -15.546 1.00 92.25 130 GLY A N 1
ATOM 892 C CA . GLY A 1 130 ? -12.774 -14.409 -15.097 1.00 92.25 130 GLY A CA 1
ATOM 893 C C . GLY A 1 130 ? -12.276 -14.299 -13.648 1.00 92.25 130 GLY A C 1
ATOM 894 O O . GLY A 1 130 ? -12.733 -13.443 -12.899 1.00 92.25 130 GLY A O 1
ATOM 895 N N . GLU A 1 131 ? -11.312 -15.141 -13.261 1.00 94.25 131 GLU A N 1
ATOM 896 C CA . GLU A 1 131 ? -10.863 -15.293 -11.860 1.00 94.25 131 GLU A CA 1
ATOM 897 C C . GLU A 1 131 ? -10.331 -13.987 -11.232 1.00 94.25 131 GLU A C 1
ATOM 899 O O . GLU A 1 131 ? -10.607 -13.678 -10.074 1.00 94.25 131 GLU A O 1
ATOM 904 N N . LEU A 1 132 ? -9.573 -13.179 -11.988 1.00 94.56 132 LEU A N 1
ATOM 905 C CA . LEU A 1 132 ? -9.138 -11.862 -11.505 1.00 94.56 132 LEU A CA 1
ATOM 906 C C . LEU A 1 132 ? -10.328 -10.906 -11.359 1.00 94.56 132 LEU A C 1
ATOM 908 O O . LEU A 1 132 ? -10.386 -10.155 -10.390 1.00 94.56 132 LEU A O 1
ATOM 912 N N . GLY A 1 133 ? -11.274 -10.949 -12.299 1.00 96.19 133 GLY A N 1
ATOM 913 C CA . GLY A 1 133 ? -12.492 -10.146 -12.257 1.00 96.19 133 GLY A CA 1
ATOM 914 C C . GLY A 1 133 ? -13.334 -10.426 -11.017 1.00 96.19 133 GLY A C 1
ATOM 915 O O . GLY A 1 133 ? -13.758 -9.485 -10.353 1.00 96.19 133 GLY A O 1
ATOM 916 N N . GLU A 1 134 ? -13.487 -11.699 -10.647 1.00 96.94 134 GLU A N 1
ATOM 917 C CA . GLU A 1 134 ? -14.153 -12.118 -9.405 1.00 96.94 134 GLU A CA 1
ATOM 918 C C . GLU A 1 134 ? -13.464 -11.519 -8.170 1.00 96.94 134 GLU A C 1
ATOM 920 O O . GLU A 1 134 ? -14.122 -10.951 -7.300 1.00 96.94 134 GLU A O 1
ATOM 925 N N . LYS A 1 135 ? -12.126 -11.546 -8.119 1.00 97.06 135 LYS A N 1
ATOM 926 C CA . LYS A 1 135 ? -11.353 -10.925 -7.027 1.00 97.06 135 LYS A CA 1
ATOM 927 C C . LYS A 1 135 ? -11.523 -9.401 -6.980 1.00 97.06 135 LYS A C 1
ATOM 929 O O . LYS A 1 135 ? -11.659 -8.836 -5.898 1.00 97.06 135 LYS A O 1
ATOM 934 N N . LEU A 1 136 ? -11.529 -8.725 -8.132 1.00 96.38 136 LEU A N 1
ATOM 935 C CA . LEU A 1 136 ? -11.768 -7.277 -8.215 1.00 96.38 136 LEU A CA 1
ATOM 936 C C . LEU A 1 136 ? -13.186 -6.908 -7.763 1.00 96.38 136 LEU A C 1
ATOM 938 O O . LEU A 1 136 ? -13.364 -5.898 -7.082 1.00 96.38 136 LEU A O 1
ATOM 942 N N . GLN A 1 137 ? -14.171 -7.737 -8.105 1.00 96.25 137 GLN A N 1
ATOM 943 C CA . GLN A 1 137 ? -15.551 -7.573 -7.664 1.00 96.25 137 GLN A CA 1
ATOM 944 C C . GLN A 1 137 ? -15.660 -7.708 -6.140 1.00 96.25 137 GLN A C 1
ATOM 946 O O . GLN A 1 137 ? -16.212 -6.818 -5.499 1.00 96.25 137 GLN A O 1
ATOM 951 N N . LEU A 1 138 ? -15.044 -8.736 -5.549 1.00 97.50 138 LEU A N 1
ATOM 952 C CA . LEU A 1 138 ? -15.000 -8.910 -4.091 1.00 97.50 138 LEU A CA 1
ATOM 953 C C . LEU A 1 138 ? -14.333 -7.725 -3.376 1.00 97.50 138 LEU A C 1
ATOM 955 O O . LEU A 1 138 ? -14.818 -7.280 -2.339 1.00 97.50 138 LEU A O 1
ATOM 959 N N . LEU A 1 139 ? -13.247 -7.172 -3.930 1.00 96.88 139 LEU A N 1
ATOM 960 C CA . LEU A 1 139 ? -12.617 -5.962 -3.384 1.00 96.88 139 LEU A CA 1
ATOM 961 C C . LEU A 1 139 ? -13.550 -4.744 -3.459 1.00 96.88 139 LEU A C 1
ATOM 963 O O . LEU A 1 139 ? -13.600 -3.952 -2.518 1.00 96.88 139 LEU A O 1
ATOM 967 N N . SER A 1 140 ? -14.293 -4.597 -4.559 1.00 96.44 140 SER A N 1
ATOM 968 C CA . SER A 1 140 ? -15.283 -3.527 -4.717 1.00 96.44 140 SER A CA 1
ATOM 969 C C . SER A 1 140 ? -16.440 -3.671 -3.727 1.00 96.44 140 SER A C 1
ATOM 971 O O . SER A 1 140 ? -16.872 -2.678 -3.145 1.00 96.44 140 SER A O 1
ATOM 973 N N . GLU A 1 141 ? -16.934 -4.890 -3.515 1.00 97.88 141 GLU A N 1
ATOM 974 C CA . GLU A 1 141 ? -17.994 -5.191 -2.548 1.00 97.88 141 GLU A CA 1
ATOM 975 C C . GLU A 1 141 ? -17.529 -4.938 -1.115 1.00 97.88 141 GLU A C 1
ATOM 977 O O . GLU A 1 141 ? -18.219 -4.254 -0.363 1.00 97.88 141 GLU A O 1
ATOM 982 N N . ALA A 1 142 ? -16.324 -5.384 -0.753 1.00 97.50 142 ALA A N 1
ATOM 983 C CA . ALA A 1 142 ? -15.735 -5.093 0.550 1.00 97.50 142 ALA A CA 1
ATOM 984 C C . ALA A 1 142 ? -15.610 -3.577 0.789 1.00 97.50 142 ALA A C 1
ATOM 986 O O . ALA A 1 142 ? -15.976 -3.085 1.856 1.00 97.50 142 ALA A O 1
ATOM 987 N N . ALA A 1 143 ? -15.157 -2.817 -0.214 1.00 97.38 143 ALA A N 1
ATOM 988 C CA . ALA A 1 143 ? -15.078 -1.361 -0.122 1.00 97.38 143 ALA A CA 1
ATOM 989 C C . ALA A 1 143 ? -16.460 -0.698 0.026 1.00 97.38 143 ALA A C 1
ATOM 991 O O . ALA A 1 143 ? -16.569 0.317 0.717 1.00 97.38 143 ALA A O 1
ATOM 992 N N . ALA A 1 144 ? -17.501 -1.246 -0.607 1.00 98.06 144 ALA A N 1
ATOM 993 C CA . ALA A 1 144 ? -18.873 -0.764 -0.466 1.00 98.06 144 ALA A CA 1
ATOM 994 C C . ALA A 1 144 ? -19.431 -1.048 0.937 1.00 98.06 144 ALA A C 1
ATOM 996 O O . ALA A 1 144 ? -19.965 -0.137 1.563 1.00 98.06 144 ALA A O 1
ATOM 997 N N . VAL A 1 145 ? -19.224 -2.259 1.466 1.00 98.12 145 VAL A N 1
ATOM 998 C CA . VAL A 1 145 ? -19.641 -2.638 2.828 1.00 98.12 145 VAL A CA 1
ATOM 999 C C . VAL A 1 145 ? -18.969 -1.752 3.873 1.00 98.12 145 VAL A C 1
ATOM 1001 O O . VAL A 1 145 ? -19.642 -1.241 4.763 1.00 98.12 145 VAL A O 1
ATOM 1004 N N . VAL A 1 146 ? -17.657 -1.510 3.759 1.00 97.56 146 VAL A N 1
ATOM 1005 C CA . VAL A 1 146 ? -16.948 -0.608 4.683 1.00 97.56 146 VAL A CA 1
ATOM 1006 C C . VAL A 1 146 ? -17.534 0.805 4.620 1.00 97.56 146 VAL A C 1
ATOM 1008 O O . VAL A 1 146 ? -17.783 1.400 5.663 1.00 97.56 146 VAL A O 1
ATOM 1011 N N . GLN A 1 147 ? -17.793 1.341 3.423 1.00 97.81 147 GLN A N 1
ATOM 1012 C CA . GLN A 1 147 ? -18.403 2.668 3.272 1.00 97.81 147 GLN A CA 1
ATOM 1013 C C . GLN A 1 147 ? -19.811 2.742 3.873 1.00 97.81 147 GLN A C 1
ATOM 1015 O O . GLN A 1 147 ? -20.125 3.719 4.549 1.00 97.81 147 GLN A O 1
ATOM 1020 N N . GLU A 1 148 ? -20.643 1.726 3.649 1.00 98.25 148 GLU A N 1
ATOM 1021 C CA . GLU A 1 148 ? -22.002 1.654 4.188 1.00 98.25 148 GLU A CA 1
ATOM 1022 C C . GLU A 1 148 ? -21.996 1.580 5.719 1.00 98.25 148 GLU A C 1
ATOM 1024 O O . GLU A 1 148 ? -22.650 2.390 6.377 1.00 98.25 148 GLU A O 1
ATOM 1029 N N . VAL A 1 149 ? -21.205 0.664 6.289 1.00 97.62 149 VAL A N 1
ATOM 1030 C CA . VAL A 1 149 ? -21.084 0.495 7.743 1.00 97.62 149 VAL A CA 1
ATOM 1031 C C . VAL A 1 149 ? -20.572 1.781 8.382 1.00 97.62 149 VAL A C 1
ATOM 1033 O O . VAL A 1 149 ? -21.223 2.303 9.285 1.00 97.62 149 VAL A O 1
ATOM 1036 N N . MET A 1 150 ? -19.470 2.346 7.880 1.00 96.88 150 MET A N 1
ATOM 1037 C CA . MET A 1 150 ? -18.910 3.588 8.424 1.00 96.88 150 MET A CA 1
ATOM 1038 C C . MET A 1 150 ? -19.863 4.777 8.264 1.00 96.88 150 MET A C 1
ATOM 1040 O O . MET A 1 150 ? -19.936 5.614 9.157 1.00 96.88 150 MET A O 1
ATOM 1044 N N . GLY A 1 151 ? -20.621 4.847 7.166 1.00 97.44 151 GLY A N 1
ATOM 1045 C CA . GLY A 1 151 ? -21.623 5.892 6.944 1.00 97.44 151 GLY A CA 1
ATOM 1046 C C . GLY A 1 151 ? -22.859 5.784 7.845 1.00 97.44 151 GLY A C 1
ATOM 1047 O O . GLY A 1 151 ? -23.592 6.761 7.980 1.00 97.44 151 GLY A O 1
ATOM 1048 N N . SER A 1 152 ? -23.095 4.619 8.457 1.00 97.44 152 SER A N 1
ATOM 1049 C CA . SER A 1 152 ? -24.220 4.377 9.372 1.00 97.44 152 SER A CA 1
ATOM 1050 C C . SER A 1 152 ? -23.908 4.661 10.847 1.00 97.44 152 SER A C 1
ATOM 1052 O O . SER A 1 152 ? -24.829 4.714 11.663 1.00 97.44 152 SER A O 1
ATOM 1054 N N . ILE A 1 153 ? -22.628 4.833 11.197 1.00 97.81 153 ILE A N 1
ATOM 1055 C CA . ILE A 1 153 ? -22.174 5.031 12.576 1.00 97.81 153 ILE A CA 1
ATOM 1056 C C . ILE A 1 153 ? -22.140 6.526 12.907 1.00 97.81 153 ILE A C 1
ATOM 1058 O O . ILE A 1 153 ? -21.417 7.296 12.277 1.00 97.81 153 ILE A O 1
ATOM 1062 N N . ASP A 1 154 ? -22.868 6.923 13.951 1.00 97.56 154 ASP A N 1
ATOM 1063 C CA . ASP A 1 154 ? -22.704 8.230 14.589 1.00 97.56 154 ASP A CA 1
ATOM 1064 C C . ASP A 1 154 ? -21.525 8.173 15.570 1.00 97.56 154 ASP A C 1
ATOM 1066 O O . ASP A 1 154 ? -21.677 7.759 16.719 1.00 97.56 154 ASP A O 1
ATOM 1070 N N . VAL A 1 155 ? -20.332 8.536 15.090 1.00 96.62 155 VAL A N 1
ATOM 1071 C CA . VAL A 1 155 ? -19.085 8.467 15.873 1.00 96.62 155 VAL A CA 1
ATOM 1072 C C . VAL A 1 155 ? -19.148 9.351 17.122 1.00 96.62 155 VAL A C 1
ATOM 1074 O O . VAL A 1 155 ? -18.612 8.961 18.157 1.00 96.62 155 VAL A O 1
ATOM 1077 N N . ASP A 1 156 ? -19.835 10.495 17.055 1.00 96.25 156 ASP A N 1
ATOM 1078 C CA . ASP A 1 156 ? -19.974 11.425 18.184 1.00 96.25 156 ASP A CA 1
ATOM 1079 C C . ASP A 1 156 ? -20.905 10.874 19.283 1.00 96.25 156 ASP A C 1
ATOM 1081 O O . ASP A 1 156 ? -20.857 11.327 20.429 1.00 96.25 156 ASP A O 1
ATOM 1085 N N . GLY A 1 157 ? -21.748 9.893 18.944 1.00 97.19 157 GLY A N 1
ATOM 1086 C CA . GLY A 1 157 ? -22.667 9.225 19.864 1.00 97.19 157 GLY A CA 1
ATOM 1087 C C . GLY A 1 157 ? -22.091 7.994 20.573 1.00 97.19 157 GLY A C 1
ATOM 1088 O O . GLY A 1 157 ? -22.762 7.440 21.446 1.00 97.19 157 GLY A O 1
ATOM 1089 N N . LEU A 1 158 ? -20.882 7.551 20.210 1.00 97.75 158 LEU A N 1
ATOM 1090 C CA . LEU A 1 158 ? -20.249 6.366 20.793 1.00 97.75 158 LEU A CA 1
ATOM 1091 C C . LEU A 1 158 ? -19.725 6.637 22.203 1.00 97.75 158 LEU A C 1
ATOM 1093 O O . LEU A 1 158 ? -19.185 7.706 22.493 1.00 97.75 158 LEU A O 1
ATOM 1097 N N . ASN A 1 159 ? -19.817 5.635 23.076 1.00 97.62 159 ASN A N 1
ATOM 1098 C CA . ASN A 1 159 ? -19.092 5.680 24.344 1.00 97.62 159 ASN A CA 1
ATOM 1099 C C . ASN A 1 159 ? -17.590 5.392 24.143 1.00 97.62 159 ASN A C 1
ATOM 1101 O O . ASN A 1 159 ? -17.174 4.869 23.108 1.00 97.62 159 ASN A O 1
ATOM 1105 N N . ASP A 1 160 ? -16.769 5.688 25.155 1.00 98.12 160 ASP A N 1
ATOM 1106 C CA . ASP A 1 160 ? -15.307 5.552 25.072 1.00 98.12 160 ASP A CA 1
ATOM 1107 C C . ASP A 1 160 ? -14.846 4.146 24.643 1.00 98.12 160 ASP A C 1
ATOM 1109 O O . ASP A 1 160 ? -13.924 4.012 23.837 1.00 98.12 160 ASP A O 1
ATOM 1113 N N . ALA A 1 161 ? -15.485 3.085 25.147 1.00 97.50 161 ALA A N 1
ATOM 1114 C CA . ALA A 1 161 ? -15.111 1.713 24.808 1.00 97.50 161 ALA A CA 1
ATOM 1115 C C . ALA A 1 161 ? -15.456 1.374 23.348 1.00 97.50 161 ALA A C 1
ATOM 1117 O O . ALA A 1 161 ? -14.660 0.737 22.653 1.00 97.50 161 ALA A O 1
ATOM 1118 N N . GLU A 1 162 ? -16.612 1.832 22.866 1.00 97.00 162 GLU A N 1
ATOM 1119 C CA . GLU A 1 162 ? -17.031 1.680 21.469 1.00 97.00 162 GLU A CA 1
ATOM 1120 C C . GLU A 1 162 ? -16.117 2.456 20.519 1.00 97.00 162 GLU A C 1
ATOM 1122 O O . GLU A 1 162 ? -15.702 1.916 19.493 1.00 97.00 162 GLU A O 1
ATOM 1127 N N . LEU A 1 163 ? -15.744 3.688 20.877 1.00 97.38 163 LEU A N 1
ATOM 1128 C CA . LEU A 1 163 ? -14.837 4.512 20.081 1.00 97.38 163 LEU A CA 1
ATOM 1129 C C . LEU A 1 163 ? -13.449 3.872 19.965 1.00 97.38 163 LEU A C 1
ATOM 1131 O O . LEU A 1 163 ? -12.867 3.837 18.876 1.00 97.38 163 LEU A O 1
ATOM 1135 N N . VAL A 1 164 ? -12.925 3.322 21.064 1.00 97.12 164 VAL A N 1
ATOM 1136 C CA . VAL A 1 164 ? -11.653 2.585 21.058 1.00 97.12 164 VAL A CA 1
ATOM 1137 C C . VAL A 1 164 ? -11.742 1.355 20.151 1.00 97.12 164 VAL A C 1
ATOM 1139 O O . VAL A 1 164 ? -10.862 1.157 19.309 1.00 97.12 164 VAL A O 1
ATOM 1142 N N . ALA A 1 165 ? -12.808 0.557 20.267 1.00 96.62 165 ALA A N 1
ATOM 1143 C CA . ALA A 1 165 ? -13.007 -0.627 19.430 1.00 96.62 165 ALA A CA 1
ATOM 1144 C C . ALA A 1 165 ? -13.139 -0.267 17.938 1.00 96.62 165 ALA A C 1
ATOM 1146 O O . ALA A 1 165 ? -12.504 -0.898 17.086 1.00 96.62 165 ALA A O 1
ATOM 1147 N N . LEU A 1 166 ? -13.905 0.780 17.616 1.00 96.81 166 LEU A N 1
ATOM 1148 C CA . LEU A 1 166 ? -14.077 1.267 16.247 1.00 96.81 166 LEU A CA 1
ATOM 1149 C C . LEU A 1 166 ? -12.761 1.780 15.657 1.00 96.81 166 LEU A C 1
ATOM 1151 O O . LEU A 1 166 ? -12.441 1.475 14.507 1.00 96.81 166 LEU A O 1
ATOM 1155 N N . THR A 1 167 ? -11.977 2.518 16.445 1.00 95.38 167 THR A N 1
ATOM 1156 C CA . THR A 1 167 ? -10.666 3.029 16.021 1.00 95.38 167 THR A CA 1
ATOM 1157 C C . THR A 1 167 ? -9.732 1.876 15.654 1.00 95.38 167 THR A C 1
ATOM 1159 O O . THR A 1 167 ? -9.160 1.866 14.565 1.00 95.38 167 THR A O 1
ATOM 1162 N N . GLN A 1 168 ? -9.635 0.848 16.505 1.00 93.88 168 GLN A N 1
ATOM 1163 C CA . GLN A 1 168 ? -8.801 -0.330 16.233 1.00 93.88 168 GLN A CA 1
ATOM 1164 C C . GLN A 1 168 ? -9.256 -1.095 14.984 1.00 93.88 168 GLN A C 1
ATOM 1166 O O . GLN A 1 168 ? -8.429 -1.508 14.167 1.00 93.88 168 GLN A O 1
ATOM 1171 N N . MET A 1 169 ? -10.569 -1.277 14.811 1.00 95.62 169 MET A N 1
ATOM 1172 C CA . MET A 1 169 ? -11.108 -1.969 13.640 1.00 95.62 169 MET A CA 1
ATOM 1173 C C . MET A 1 169 ? -10.867 -1.179 12.348 1.00 95.62 169 MET A C 1
ATOM 1175 O O . MET A 1 169 ? -10.521 -1.769 11.325 1.00 95.62 169 MET A O 1
ATOM 1179 N N . THR A 1 170 ? -10.988 0.149 12.394 1.00 95.44 170 THR A N 1
ATOM 1180 C CA . THR A 1 170 ? -10.740 1.024 11.238 1.00 95.44 170 THR A CA 1
ATOM 1181 C C . THR A 1 170 ? -9.298 0.890 10.747 1.00 95.44 170 THR A C 1
ATOM 1183 O O . THR A 1 170 ? -9.067 0.699 9.551 1.00 95.44 170 THR A O 1
ATOM 1186 N N . GLU A 1 171 ? -8.330 0.877 11.666 1.00 94.38 171 GLU A N 1
ATOM 1187 C CA . GLU A 1 171 ? -6.923 0.624 11.335 1.00 94.38 171 GLU A CA 1
ATOM 1188 C C . GLU A 1 171 ? -6.723 -0.768 10.725 1.00 94.38 171 GLU A C 1
ATOM 1190 O O . GLU A 1 171 ? -6.066 -0.916 9.692 1.00 94.38 171 GLU A O 1
ATOM 1195 N N . LYS A 1 172 ? -7.340 -1.800 11.314 1.00 93.50 172 LYS A N 1
ATOM 1196 C CA . LYS A 1 172 ? -7.251 -3.178 10.810 1.00 93.50 172 LYS A CA 1
ATOM 1197 C C . LYS A 1 172 ? -7.773 -3.313 9.375 1.00 93.50 172 LYS A C 1
ATOM 1199 O O . LYS A 1 172 ? -7.196 -4.062 8.589 1.00 93.50 172 LYS A O 1
ATOM 1204 N N . ILE A 1 173 ? -8.830 -2.581 9.025 1.00 95.06 173 ILE A N 1
ATOM 1205 C CA . ILE A 1 173 ? -9.383 -2.539 7.662 1.00 95.06 173 ILE A CA 1
ATOM 1206 C C . ILE A 1 173 ? -8.438 -1.787 6.706 1.00 95.06 173 ILE A C 1
ATOM 1208 O O . ILE A 1 173 ? -8.263 -2.202 5.558 1.00 95.06 173 ILE A O 1
ATOM 1212 N N . GLY A 1 174 ? -7.813 -0.695 7.161 1.00 95.44 174 GLY A N 1
ATOM 1213 C CA . GLY A 1 174 ? -6.951 0.161 6.336 1.00 95.44 174 GLY A CA 1
ATOM 1214 C C . GLY A 1 174 ? -5.593 -0.452 5.976 1.00 95.44 174 GLY A C 1
ATOM 1215 O O . GLY A 1 174 ? -5.164 -0.371 4.822 1.00 95.44 174 GLY A O 1
ATOM 1216 N N . ARG A 1 175 ? -4.937 -1.128 6.925 1.00 95.56 175 ARG A N 1
ATOM 1217 C CA . ARG A 1 175 ? -3.572 -1.673 6.769 1.00 95.56 175 ARG A CA 1
ATOM 1218 C C . ARG A 1 175 ? -3.349 -2.550 5.523 1.00 95.56 175 ARG A C 1
ATOM 1220 O O . ARG A 1 175 ? -2.405 -2.269 4.777 1.00 95.56 175 ARG A O 1
ATOM 1227 N N . PRO A 1 176 ? -4.182 -3.566 5.218 1.00 95.19 176 PRO A N 1
ATOM 1228 C CA . PRO A 1 176 ? -3.995 -4.360 4.002 1.00 95.19 176 PRO A CA 1
ATOM 1229 C C . PRO A 1 176 ? -4.197 -3.531 2.724 1.00 95.19 176 PRO A C 1
ATOM 1231 O O . PRO A 1 176 ? -3.493 -3.744 1.733 1.00 95.19 176 PRO A O 1
ATOM 1234 N N . ALA A 1 177 ? -5.106 -2.549 2.738 1.00 95.81 177 ALA A N 1
ATOM 1235 C CA . ALA A 1 177 ? -5.308 -1.648 1.606 1.00 95.81 177 ALA A CA 1
ATOM 1236 C C . ALA A 1 177 ? -4.093 -0.730 1.384 1.00 95.81 177 ALA A C 1
ATOM 1238 O O . ALA A 1 177 ? -3.708 -0.483 0.239 1.00 95.81 177 ALA A O 1
ATOM 1239 N N . ASP A 1 178 ? -3.447 -0.264 2.452 1.00 96.25 178 ASP A N 1
ATOM 1240 C CA . ASP A 1 178 ? -2.229 0.545 2.369 1.00 96.25 178 ASP A CA 1
ATOM 1241 C C . ASP A 1 178 ? -1.039 -0.240 1.820 1.00 96.25 178 ASP A C 1
ATOM 1243 O O . ASP A 1 178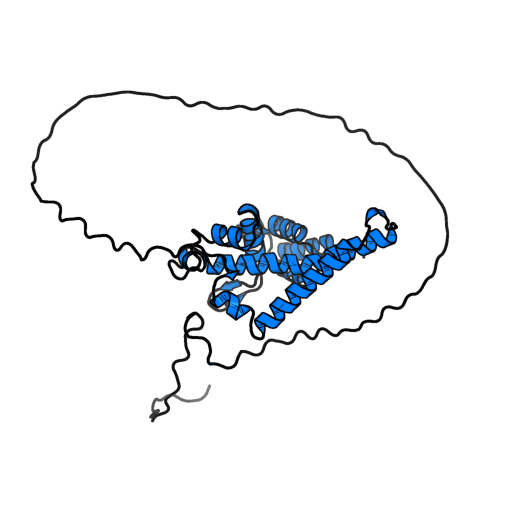 ? -0.344 0.240 0.914 1.00 96.25 178 ASP A O 1
ATOM 1247 N N . LEU A 1 179 ? -0.856 -1.487 2.259 1.00 97.12 179 LEU A N 1
ATOM 1248 C CA . LEU A 1 179 ? 0.147 -2.368 1.663 1.00 97.12 179 LEU A CA 1
ATOM 1249 C C . LEU A 1 179 ? -0.149 -2.635 0.177 1.00 97.12 179 LEU A C 1
ATOM 1251 O O . LEU A 1 179 ? 0.759 -2.581 -0.662 1.00 97.12 179 LEU A O 1
ATOM 1255 N N . ALA A 1 180 ? -1.413 -2.869 -0.186 1.00 96.88 180 ALA A N 1
ATOM 1256 C CA . ALA A 1 180 ? -1.818 -3.039 -1.582 1.00 96.88 180 ALA A CA 1
ATOM 1257 C C . ALA A 1 180 ? -1.509 -1.786 -2.424 1.00 96.88 180 ALA A C 1
ATOM 1259 O O . ALA A 1 180 ? -1.008 -1.891 -3.548 1.00 96.88 180 ALA A O 1
ATOM 1260 N N . ARG A 1 181 ? -1.732 -0.582 -1.880 1.00 97.12 181 ARG A N 1
ATOM 1261 C CA . ARG A 1 181 ? -1.402 0.693 -2.546 1.00 97.12 181 ARG A CA 1
ATOM 1262 C C . ARG A 1 181 ? 0.096 0.843 -2.803 1.00 97.12 181 ARG A C 1
ATOM 1264 O O . ARG A 1 181 ? 0.471 1.344 -3.862 1.00 97.12 181 ARG A O 1
ATOM 1271 N N . VAL A 1 182 ? 0.946 0.421 -1.869 1.00 98.19 182 VAL A N 1
ATOM 1272 C CA . VAL A 1 182 ? 2.407 0.442 -2.045 1.00 98.19 182 VAL A CA 1
ATOM 1273 C C . VAL A 1 182 ? 2.852 -0.580 -3.086 1.00 98.19 182 VAL A C 1
ATOM 1275 O O . VAL A 1 182 ? 3.527 -0.229 -4.054 1.00 98.19 182 VAL A O 1
ATOM 1278 N N . THR A 1 183 ? 2.437 -1.835 -2.926 1.00 96.94 183 THR A N 1
ATOM 1279 C CA . THR A 1 183 ? 2.867 -2.944 -3.791 1.00 96.94 183 THR A CA 1
ATOM 1280 C C . THR A 1 183 ? 2.443 -2.739 -5.245 1.00 96.94 183 THR A C 1
ATOM 1282 O O . THR A 1 183 ? 3.264 -2.874 -6.157 1.00 96.94 183 THR A O 1
ATOM 1285 N N . THR A 1 184 ? 1.191 -2.339 -5.484 1.00 97.19 184 THR A N 1
ATOM 1286 C CA . THR A 1 184 ? 0.696 -2.048 -6.839 1.00 97.19 184 THR A CA 1
ATOM 1287 C C . THR A 1 184 ? 1.412 -0.853 -7.467 1.00 97.19 184 THR A C 1
ATOM 1289 O O . THR A 1 184 ? 1.807 -0.937 -8.633 1.00 97.19 184 THR A O 1
ATOM 1292 N N . ALA A 1 185 ? 1.661 0.221 -6.707 1.00 97.94 185 ALA A N 1
ATOM 1293 C CA . ALA A 1 185 ? 2.403 1.379 -7.198 1.00 97.94 185 ALA A CA 1
ATOM 1294 C C . ALA A 1 185 ? 3.829 1.005 -7.627 1.00 97.94 185 ALA A C 1
ATOM 1296 O O . ALA A 1 185 ? 4.252 1.395 -8.714 1.00 97.94 185 ALA A O 1
ATOM 1297 N N . THR A 1 186 ? 4.545 0.198 -6.840 1.00 97.31 186 THR A N 1
ATOM 1298 C CA . THR A 1 186 ? 5.907 -0.257 -7.173 1.00 97.31 186 THR A CA 1
ATOM 1299 C C . THR A 1 186 ? 5.943 -1.134 -8.424 1.00 97.31 186 THR A C 1
ATOM 1301 O O . THR A 1 186 ? 6.819 -0.963 -9.275 1.00 97.31 186 THR A O 1
ATOM 1304 N N . VAL A 1 187 ? 4.974 -2.040 -8.602 1.00 96.50 187 VAL A N 1
ATOM 1305 C CA . VAL A 1 187 ? 4.890 -2.871 -9.819 1.00 96.50 187 VAL A CA 1
ATOM 1306 C C . VAL A 1 187 ? 4.577 -2.021 -11.052 1.00 96.50 187 VAL A C 1
ATOM 1308 O O . VAL A 1 187 ? 5.175 -2.225 -12.115 1.00 96.50 187 VAL A O 1
ATOM 1311 N N . VAL A 1 188 ? 3.655 -1.063 -10.928 1.00 97.19 188 VAL A N 1
ATOM 1312 C CA . VAL A 1 188 ? 3.331 -0.131 -12.014 1.00 97.19 188 VAL A CA 1
ATOM 1313 C C . VAL A 1 188 ? 4.541 0.733 -12.354 1.00 97.19 188 VAL A C 1
ATOM 1315 O O . VAL A 1 188 ? 4.862 0.849 -13.534 1.00 97.19 188 VAL A O 1
ATOM 1318 N N . ASP A 1 189 ? 5.252 1.271 -11.362 1.00 97.12 189 ASP A N 1
ATOM 1319 C CA . ASP A 1 189 ? 6.461 2.075 -11.561 1.00 97.12 189 ASP A CA 1
ATOM 1320 C C . ASP A 1 189 ? 7.522 1.314 -12.369 1.00 97.12 189 ASP A C 1
ATOM 1322 O O . ASP A 1 189 ? 7.949 1.770 -13.437 1.00 97.12 189 ASP A O 1
ATOM 1326 N N . TYR A 1 190 ? 7.832 0.082 -11.948 1.00 94.94 190 TYR A N 1
ATOM 1327 C CA . TYR A 1 190 ? 8.782 -0.791 -12.637 1.00 94.94 190 TYR A CA 1
ATOM 1328 C C . TYR A 1 190 ? 8.393 -1.044 -14.101 1.00 94.94 190 TYR A C 1
ATOM 1330 O O . TYR A 1 190 ? 9.244 -1.010 -14.996 1.00 94.94 190 TYR A O 1
ATOM 1338 N N . ARG A 1 191 ? 7.103 -1.284 -14.369 1.00 96.44 191 ARG A N 1
ATOM 1339 C CA . ARG A 1 191 ? 6.579 -1.531 -15.726 1.00 96.44 191 ARG A CA 1
ATOM 1340 C C . ARG A 1 191 ? 6.431 -0.254 -16.555 1.00 96.44 191 ARG A C 1
ATOM 1342 O O . ARG A 1 191 ? 6.358 -0.330 -17.780 1.00 96.44 191 ARG A O 1
ATOM 1349 N N . ALA A 1 192 ? 6.385 0.907 -15.915 1.00 96.94 192 ALA A N 1
ATOM 1350 C CA . ALA A 1 192 ? 6.191 2.205 -16.548 1.00 96.94 192 ALA A CA 1
ATOM 1351 C C . ALA A 1 192 ? 7.494 3.003 -16.726 1.00 96.94 192 ALA A C 1
ATOM 1353 O O . ALA A 1 192 ? 7.479 4.094 -17.308 1.00 96.94 192 ALA A O 1
ATOM 1354 N N . ARG A 1 193 ? 8.632 2.476 -16.260 1.00 94.25 193 ARG A N 1
ATOM 1355 C CA . ARG A 1 193 ? 9.935 3.141 -16.364 1.00 94.25 193 ARG A CA 1
ATOM 1356 C C . ARG A 1 193 ? 10.298 3.489 -17.808 1.00 94.25 193 ARG A C 1
ATOM 1358 O O . ARG A 1 193 ? 10.086 2.717 -18.745 1.00 94.25 193 ARG A O 1
ATOM 1365 N N . THR A 1 194 ? 10.902 4.658 -17.980 1.00 90.75 194 THR A N 1
ATOM 1366 C CA . THR A 1 194 ? 11.263 5.215 -19.293 1.00 90.75 194 THR A CA 1
ATOM 1367 C C . THR A 1 194 ? 12.306 4.376 -20.033 1.00 90.75 194 THR A C 1
ATOM 1369 O O . THR A 1 194 ? 12.311 4.360 -21.262 1.00 90.75 194 THR A O 1
ATOM 1372 N N . GLY A 1 195 ? 13.127 3.605 -19.309 1.00 91.81 195 GLY A N 1
ATOM 1373 C CA . GLY A 1 195 ? 14.110 2.681 -19.885 1.00 91.81 195 GLY A CA 1
ATOM 1374 C C . GLY A 1 195 ? 13.518 1.566 -20.761 1.00 91.81 195 GLY A C 1
ATOM 1375 O O . GLY A 1 195 ? 14.257 0.951 -21.520 1.00 91.81 195 GLY A O 1
ATOM 1376 N N . LEU A 1 196 ? 12.202 1.322 -20.699 1.00 93.62 196 LEU A N 1
ATOM 1377 C CA . LEU A 1 196 ? 11.503 0.360 -21.565 1.00 93.62 196 LEU A CA 1
ATOM 1378 C C . LEU A 1 196 ? 11.051 0.962 -22.910 1.00 93.62 196 LEU A C 1
ATOM 1380 O O . LEU A 1 196 ? 10.497 0.255 -23.748 1.00 93.62 196 LEU A O 1
ATOM 1384 N N . GLY A 1 197 ? 11.244 2.266 -23.141 1.00 92.62 197 GLY A N 1
ATOM 1385 C CA . GLY A 1 197 ? 10.833 2.920 -24.385 1.00 92.62 197 GLY A CA 1
ATOM 1386 C C . GLY A 1 197 ? 9.345 2.707 -24.690 1.00 92.62 197 GLY A C 1
ATOM 1387 O O . GLY A 1 197 ? 8.489 3.007 -23.861 1.00 92.62 197 GLY A O 1
ATOM 1388 N N . ARG A 1 198 ? 9.029 2.167 -25.876 1.00 92.62 198 ARG A N 1
ATOM 1389 C CA . ARG A 1 198 ? 7.639 1.899 -26.302 1.00 92.62 198 ARG A CA 1
ATOM 1390 C C . ARG A 1 198 ? 6.983 0.724 -25.581 1.00 92.62 198 ARG A C 1
ATOM 1392 O O . ARG A 1 198 ? 5.760 0.616 -25.590 1.00 92.62 198 ARG A O 1
ATOM 1399 N N . ASP A 1 199 ? 7.776 -0.129 -24.941 1.00 93.94 199 ASP A N 1
ATOM 1400 C CA . ASP A 1 199 ? 7.249 -1.252 -24.170 1.00 93.94 199 ASP A CA 1
ATOM 1401 C C . ASP A 1 199 ? 6.788 -0.833 -22.772 1.00 93.94 199 ASP A C 1
ATOM 1403 O O . ASP A 1 199 ? 6.034 -1.579 -22.137 1.00 93.94 199 ASP A O 1
ATOM 1407 N N . SER A 1 200 ? 7.171 0.375 -22.333 1.00 96.00 200 SER A N 1
ATOM 1408 C CA . SER A 1 200 ? 6.724 0.979 -21.080 1.00 96.00 200 SER A CA 1
ATOM 1409 C C . SER A 1 200 ? 5.202 1.066 -21.011 1.00 96.00 200 SER A C 1
ATOM 1411 O O . SER A 1 200 ? 4.538 1.525 -21.946 1.00 96.00 200 SER A O 1
ATOM 1413 N N . LEU A 1 201 ? 4.651 0.707 -19.852 1.00 95.12 201 LEU A N 1
ATOM 1414 C CA . LEU A 1 201 ? 3.238 0.894 -19.547 1.00 95.12 201 LEU A CA 1
ATOM 1415 C C . LEU A 1 201 ? 2.824 2.375 -19.623 1.00 95.12 201 LEU A C 1
ATOM 1417 O O . LEU A 1 201 ? 1.736 2.667 -20.109 1.00 95.12 201 LEU A O 1
ATOM 1421 N N . ALA A 1 202 ? 3.701 3.311 -19.232 1.00 95.19 202 ALA A N 1
ATOM 1422 C CA . ALA A 1 202 ? 3.432 4.743 -19.385 1.00 95.19 202 ALA A CA 1
ATOM 1423 C C . ALA A 1 202 ? 3.289 5.120 -20.862 1.00 95.19 202 ALA A C 1
ATOM 1425 O O . ALA A 1 202 ? 2.320 5.779 -21.234 1.00 95.19 202 ALA A O 1
ATOM 1426 N N . TRP A 1 203 ? 4.195 4.636 -21.721 1.00 94.19 203 TRP A N 1
ATOM 1427 C CA . TRP A 1 203 ? 4.109 4.906 -23.156 1.00 94.19 203 TRP A CA 1
ATOM 1428 C C . TRP A 1 203 ? 2.809 4.353 -23.747 1.00 94.19 203 TRP A C 1
ATOM 1430 O O . TRP A 1 203 ? 2.071 5.098 -24.393 1.00 94.19 203 TRP A O 1
ATOM 1440 N N . LYS A 1 204 ? 2.498 3.080 -23.462 1.00 92.12 204 LYS A N 1
ATOM 1441 C CA . LYS A 1 204 ? 1.303 2.373 -23.958 1.00 92.12 204 LYS A CA 1
ATOM 1442 C C . LYS A 1 204 ? -0.006 3.050 -23.552 1.00 92.12 204 LYS A C 1
ATOM 1444 O O . LYS A 1 204 ? -0.945 3.057 -24.341 1.00 92.12 204 LYS A O 1
ATOM 1449 N N . LEU A 1 205 ? -0.055 3.631 -22.354 1.00 92.88 205 LEU A N 1
ATOM 1450 C CA . LEU A 1 205 ? -1.233 4.330 -21.837 1.00 92.88 205 LEU A CA 1
ATOM 1451 C C . LEU A 1 205 ? -1.252 5.831 -22.159 1.00 92.88 205 LEU A C 1
ATOM 1453 O O . LEU A 1 205 ? -2.203 6.511 -21.795 1.00 92.88 205 LEU A O 1
ATOM 1457 N N . GLY A 1 206 ? -0.242 6.372 -22.844 1.00 92.94 206 GLY A N 1
ATOM 1458 C CA . GLY A 1 206 ? -0.211 7.799 -23.185 1.00 92.94 206 GLY A CA 1
ATOM 1459 C C . GLY A 1 206 ? 0.175 8.730 -22.029 1.00 92.94 206 GLY A C 1
ATOM 1460 O O . GLY A 1 206 ? -0.164 9.914 -22.048 1.00 92.94 206 GLY A O 1
ATOM 1461 N N . ALA A 1 207 ? 0.867 8.208 -21.014 1.00 94.12 207 ALA A N 1
ATOM 1462 C CA . ALA A 1 207 ? 1.479 8.986 -19.940 1.00 94.12 207 ALA A CA 1
ATOM 1463 C C . ALA A 1 207 ? 2.949 9.302 -20.258 1.00 94.12 207 ALA A C 1
ATOM 1465 O O . ALA A 1 207 ? 3.667 8.497 -20.854 1.00 94.12 207 ALA A O 1
ATOM 1466 N N . SER A 1 208 ? 3.427 10.469 -19.838 1.00 92.75 208 SER A N 1
ATOM 1467 C CA . SER A 1 208 ? 4.770 10.955 -20.194 1.00 92.75 208 SER A CA 1
ATOM 1468 C C . SER A 1 208 ? 5.881 10.156 -19.502 1.00 92.75 208 SER A C 1
ATOM 1470 O O . SER A 1 208 ? 6.958 9.953 -20.059 1.00 92.75 208 SER A O 1
ATOM 1472 N N . HIS A 1 209 ? 5.623 9.701 -18.275 1.00 94.19 209 HIS A N 1
ATOM 1473 C CA . HIS A 1 209 ? 6.537 8.907 -17.453 1.00 94.19 209 HIS A CA 1
ATOM 1474 C C . HIS A 1 209 ? 5.765 8.158 -16.351 1.00 94.19 209 HIS A C 1
ATOM 1476 O O . HIS A 1 209 ? 4.594 8.433 -16.099 1.00 94.19 209 HIS A O 1
ATOM 1482 N N . HIS A 1 210 ? 6.429 7.234 -15.656 1.00 96.50 210 HIS A N 1
ATOM 1483 C CA . HIS A 1 210 ? 5.863 6.411 -14.576 1.00 96.50 210 HIS A CA 1
ATOM 1484 C C . HIS A 1 210 ? 5.107 7.210 -13.494 1.00 96.50 210 HIS A C 1
ATOM 1486 O O . HIS A 1 210 ? 3.968 6.878 -13.182 1.00 96.50 210 HIS A O 1
ATOM 1492 N N . THR A 1 211 ? 5.668 8.311 -12.975 1.00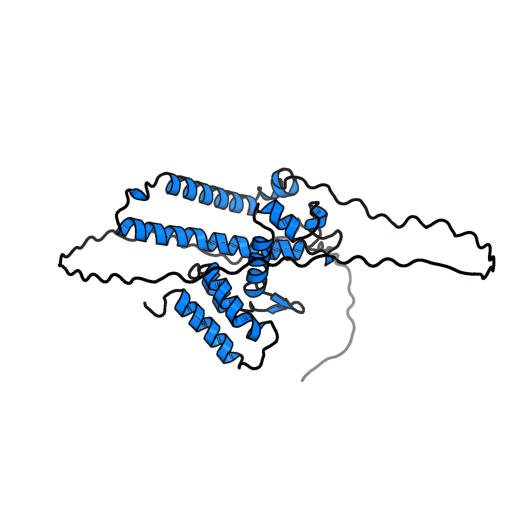 96.81 211 THR A N 1
ATOM 1493 C CA . THR A 1 211 ? 4.959 9.143 -11.979 1.00 96.81 211 THR A CA 1
ATOM 1494 C C . THR A 1 211 ? 3.700 9.822 -12.537 1.00 96.81 211 THR A C 1
ATOM 1496 O O . THR A 1 211 ? 2.723 9.959 -11.806 1.00 96.81 211 THR A O 1
ATOM 1499 N N . ASP A 1 212 ? 3.696 10.233 -13.813 1.00 96.12 212 ASP A N 1
ATOM 1500 C CA . ASP A 1 212 ? 2.515 10.812 -14.477 1.00 96.12 212 ASP A CA 1
ATOM 1501 C C . ASP A 1 212 ? 1.428 9.741 -14.608 1.00 96.12 212 ASP A C 1
ATOM 1503 O O . ASP A 1 212 ? 0.289 9.968 -14.211 1.00 96.12 212 ASP A O 1
ATOM 1507 N N . LEU A 1 213 ? 1.806 8.526 -15.028 1.00 96.69 213 LEU A N 1
ATOM 1508 C CA . LEU A 1 213 ? 0.890 7.387 -15.065 1.00 96.69 213 LEU A CA 1
ATOM 1509 C C . LEU A 1 213 ? 0.267 7.113 -13.688 1.00 96.69 213 LEU A C 1
ATOM 1511 O O . LEU A 1 213 ? -0.952 7.054 -13.568 1.00 96.69 213 LEU A O 1
ATOM 1515 N N . LEU A 1 214 ? 1.092 6.968 -12.650 1.00 97.31 214 LEU A N 1
ATOM 1516 C CA . LEU A 1 214 ? 0.632 6.679 -11.291 1.00 97.31 214 LEU A CA 1
ATOM 1517 C C . LEU A 1 214 ? -0.305 7.766 -10.747 1.00 97.31 214 LEU A C 1
ATOM 1519 O O . LEU A 1 214 ? -1.334 7.447 -10.158 1.00 97.31 214 LEU A O 1
ATOM 1523 N N . THR A 1 215 ? 0.013 9.039 -10.988 1.00 97.50 215 THR A N 1
ATOM 1524 C CA . THR A 1 215 ? -0.832 10.173 -10.576 1.00 97.50 215 THR A CA 1
ATOM 1525 C C . THR A 1 215 ? -2.207 10.095 -11.239 1.00 97.50 215 THR A C 1
ATOM 1527 O O . THR A 1 215 ? -3.224 10.253 -10.568 1.00 97.50 215 THR A O 1
ATOM 1530 N N . ARG A 1 216 ? -2.261 9.787 -12.542 1.00 96.00 216 ARG A N 1
ATOM 1531 C CA . ARG A 1 216 ? -3.530 9.657 -13.275 1.00 96.00 216 ARG A CA 1
ATOM 1532 C C . ARG A 1 216 ? -4.345 8.435 -12.858 1.00 96.00 216 ARG A C 1
ATOM 1534 O O . ARG A 1 216 ? -5.560 8.536 -12.788 1.00 96.00 216 ARG A O 1
ATOM 1541 N N . LEU A 1 217 ? -3.694 7.301 -12.585 1.00 95.25 217 LEU A N 1
ATOM 1542 C CA . LEU A 1 217 ? -4.376 6.069 -12.167 1.00 95.25 217 LEU A CA 1
ATOM 1543 C C . LEU A 1 217 ? -4.951 6.155 -10.750 1.00 95.25 217 LEU A C 1
ATOM 1545 O O . LEU A 1 217 ? -5.957 5.520 -10.464 1.00 95.25 217 LEU A O 1
ATOM 1549 N N . THR A 1 218 ? -4.285 6.884 -9.853 1.00 94.94 218 THR A N 1
ATOM 1550 C CA . THR A 1 218 ? -4.603 6.850 -8.415 1.00 94.94 218 THR A CA 1
ATOM 1551 C C . THR A 1 218 ? -5.265 8.121 -7.895 1.00 94.94 218 THR A C 1
ATOM 1553 O O . THR A 1 218 ? -5.794 8.109 -6.787 1.00 94.94 218 THR A O 1
ATOM 1556 N N . GLY A 1 219 ? -5.180 9.234 -8.630 1.00 96.62 219 GLY A N 1
ATOM 1557 C CA . GLY A 1 219 ? -5.592 10.560 -8.155 1.00 96.62 219 GLY A CA 1
ATOM 1558 C C . GLY A 1 219 ? -4.687 11.154 -7.064 1.00 96.62 219 GLY A C 1
ATOM 1559 O O . GLY A 1 219 ? -4.912 12.280 -6.627 1.00 96.62 219 GLY A O 1
ATOM 1560 N N . ALA A 1 220 ? -3.653 10.433 -6.623 1.00 97.50 220 ALA A N 1
ATOM 1561 C CA . ALA A 1 220 ? -2.726 10.888 -5.596 1.00 97.50 220 ALA A CA 1
ATOM 1562 C C . ALA A 1 220 ? -1.591 11.738 -6.186 1.00 97.50 220 ALA A C 1
ATOM 1564 O O . ALA A 1 220 ? -1.238 11.622 -7.358 1.00 97.50 220 ALA A O 1
ATOM 1565 N N . SER A 1 221 ? -0.980 12.590 -5.358 1.00 98.06 221 SER A N 1
ATOM 1566 C CA . SER A 1 221 ? 0.092 13.482 -5.807 1.00 98.06 221 SER A CA 1
ATOM 1567 C C . SER A 1 221 ? 1.340 12.718 -6.272 1.00 98.06 221 SER A C 1
ATOM 1569 O O . SER A 1 221 ? 1.662 11.633 -5.785 1.00 98.06 221 SER A O 1
ATOM 1571 N N . GLY A 1 222 ? 2.132 13.332 -7.155 1.00 97.56 222 GLY A N 1
ATOM 1572 C CA . GLY A 1 222 ? 3.410 12.751 -7.575 1.00 97.56 222 GLY A CA 1
ATOM 1573 C C . GLY A 1 222 ? 4.410 12.560 -6.423 1.00 97.56 222 GLY A C 1
ATOM 1574 O O . GLY A 1 222 ? 5.257 11.670 -6.495 1.00 97.56 222 GLY A O 1
ATOM 1575 N N . GLN A 1 223 ? 4.321 13.362 -5.354 1.00 97.88 223 GLN A N 1
ATOM 1576 C CA . GLN A 1 223 ? 5.129 13.172 -4.144 1.00 97.88 223 GLN A CA 1
ATOM 1577 C C . GLN A 1 223 ? 4.714 11.901 -3.398 1.00 97.88 223 GLN A C 1
ATOM 1579 O O . GLN A 1 223 ? 5.584 11.118 -3.020 1.00 97.88 223 GLN A O 1
ATOM 1584 N N . GLU A 1 224 ? 3.410 11.675 -3.257 1.00 97.69 224 GLU A N 1
ATOM 1585 C CA . GLU A 1 224 ? 2.852 10.479 -2.625 1.00 97.69 224 GLU A CA 1
ATOM 1586 C C . GLU A 1 224 ? 3.189 9.211 -3.421 1.00 97.69 224 GLU A C 1
ATOM 1588 O O . GLU A 1 224 ? 3.613 8.207 -2.856 1.00 97.69 224 GLU A O 1
ATOM 1593 N N . MET A 1 225 ? 3.124 9.262 -4.755 1.00 98.06 225 MET A N 1
ATOM 1594 C CA . MET A 1 225 ? 3.531 8.125 -5.591 1.00 98.06 225 MET A CA 1
ATOM 1595 C C . MET A 1 225 ? 5.013 7.789 -5.433 1.00 98.06 225 MET A C 1
ATOM 1597 O O . MET A 1 225 ? 5.371 6.624 -5.285 1.00 98.06 225 MET A O 1
ATOM 1601 N N . LYS A 1 226 ? 5.887 8.801 -5.387 1.00 97.50 226 LYS A N 1
ATOM 1602 C CA . LYS A 1 226 ? 7.315 8.584 -5.112 1.00 97.50 226 LYS A CA 1
ATOM 1603 C C . LYS A 1 226 ? 7.549 8.010 -3.717 1.00 97.50 226 LYS A C 1
ATOM 1605 O O . LYS A 1 226 ? 8.445 7.190 -3.557 1.00 97.50 226 LYS A O 1
ATOM 1610 N N . ARG A 1 227 ? 6.784 8.453 -2.716 1.00 97.31 227 ARG A N 1
ATOM 1611 C CA . ARG A 1 227 ? 6.841 7.938 -1.342 1.00 97.31 227 ARG A CA 1
ATOM 1612 C C . ARG A 1 227 ? 6.506 6.441 -1.314 1.00 97.31 227 ARG A C 1
ATOM 1614 O O . ARG A 1 227 ? 7.368 5.653 -0.931 1.00 97.31 227 ARG A O 1
ATOM 1621 N N . ARG A 1 228 ? 5.351 6.049 -1.866 1.00 97.56 228 ARG A N 1
ATOM 1622 C CA . ARG A 1 228 ? 4.929 4.639 -1.971 1.00 97.56 228 ARG A CA 1
ATOM 1623 C C . ARG A 1 228 ? 5.934 3.777 -2.723 1.00 97.56 228 ARG A C 1
ATOM 1625 O O . ARG A 1 228 ? 6.323 2.730 -2.222 1.00 97.56 228 ARG A O 1
ATOM 1632 N N . VAL A 1 229 ? 6.394 4.225 -3.894 1.00 97.50 229 VAL A N 1
ATOM 1633 C CA . VAL A 1 229 ? 7.356 3.460 -4.704 1.00 97.50 229 VAL A CA 1
ATOM 1634 C C . VAL A 1 229 ? 8.655 3.224 -3.937 1.00 97.50 229 VAL A C 1
ATOM 1636 O O . VAL A 1 229 ? 9.114 2.086 -3.882 1.00 97.50 229 VAL A O 1
ATOM 1639 N N . ARG A 1 230 ? 9.211 4.261 -3.291 1.00 96.31 230 ARG A N 1
ATOM 1640 C CA . ARG A 1 230 ? 10.445 4.128 -2.501 1.00 96.31 230 ARG A CA 1
ATOM 1641 C C . ARG A 1 230 ? 10.295 3.137 -1.358 1.00 96.31 230 ARG A C 1
ATOM 1643 O O . ARG A 1 230 ? 11.217 2.361 -1.143 1.00 96.31 230 ARG A O 1
ATOM 1650 N N . LEU A 1 231 ? 9.174 3.155 -0.635 1.00 97.75 231 LEU A N 1
ATOM 1651 C CA . LEU A 1 231 ? 8.934 2.167 0.415 1.00 97.75 231 LEU A CA 1
ATOM 1652 C C . LEU A 1 231 ? 8.808 0.762 -0.185 1.00 97.75 231 LEU A C 1
ATOM 1654 O O . LEU A 1 231 ? 9.485 -0.163 0.262 1.00 97.75 231 LEU A O 1
ATOM 1658 N N . GLY A 1 232 ? 8.003 0.609 -1.236 1.00 97.44 232 GLY A N 1
ATOM 1659 C CA . GLY A 1 232 ? 7.772 -0.677 -1.887 1.00 97.44 232 GLY A CA 1
ATOM 1660 C C . GLY A 1 232 ? 9.042 -1.322 -2.444 1.00 97.44 232 GLY A C 1
ATOM 1661 O O . GLY A 1 232 ? 9.214 -2.527 -2.309 1.00 97.44 232 GLY A O 1
ATOM 1662 N N . GLU A 1 233 ? 9.993 -0.545 -2.969 1.00 95.44 233 GLU A N 1
ATOM 1663 C CA . GLU A 1 233 ? 11.317 -1.049 -3.386 1.00 95.44 233 GLU A CA 1
ATOM 1664 C C . GLU A 1 233 ? 12.130 -1.682 -2.242 1.00 95.44 233 GLU A C 1
ATOM 1666 O O . GLU A 1 233 ? 13.051 -2.463 -2.492 1.00 95.44 233 GLU A O 1
ATOM 1671 N N . LYS A 1 234 ? 11.837 -1.316 -0.990 1.00 97.00 234 LYS A N 1
ATOM 1672 C CA . LYS A 1 234 ? 12.542 -1.799 0.203 1.00 97.00 234 LYS A CA 1
ATOM 1673 C C . LYS A 1 234 ? 11.889 -3.028 0.822 1.00 97.00 234 LYS A C 1
ATOM 1675 O O . LYS A 1 234 ? 12.610 -3.873 1.353 1.00 97.00 234 LYS A O 1
ATOM 1680 N N . ILE A 1 235 ? 10.566 -3.130 0.716 1.00 96.69 235 ILE A N 1
ATOM 1681 C CA . ILE A 1 235 ? 9.772 -4.211 1.316 1.00 96.69 235 ILE A CA 1
ATOM 1682 C C . ILE A 1 235 ? 9.378 -5.309 0.316 1.00 96.69 235 ILE A C 1
ATOM 1684 O O . ILE A 1 235 ? 8.974 -6.390 0.729 1.00 96.69 235 ILE A O 1
ATOM 1688 N N . ALA A 1 236 ? 9.493 -5.066 -0.993 1.00 93.75 236 ALA A N 1
ATOM 1689 C CA . ALA A 1 236 ? 9.215 -6.079 -2.006 1.00 93.75 236 ALA A CA 1
ATOM 1690 C C . ALA A 1 236 ? 10.408 -7.036 -2.202 1.00 93.75 236 ALA A C 1
ATOM 1692 O O . ALA A 1 236 ? 11.565 -6.604 -2.115 1.00 93.75 236 ALA A O 1
ATOM 1693 N N . PRO A 1 237 ? 10.153 -8.313 -2.549 1.00 90.69 237 PRO A N 1
ATOM 1694 C CA . PRO A 1 237 ? 11.190 -9.222 -3.025 1.00 90.69 237 PRO A CA 1
ATOM 1695 C C . PRO A 1 237 ? 11.934 -8.640 -4.232 1.00 90.69 237 PRO A C 1
ATOM 1697 O O . PRO A 1 237 ? 11.338 -7.992 -5.100 1.00 90.69 237 PRO A O 1
ATOM 1700 N N . ARG A 1 238 ? 13.245 -8.878 -4.310 1.00 89.69 238 ARG A N 1
ATOM 1701 C CA . ARG A 1 238 ? 14.116 -8.250 -5.315 1.00 89.69 238 ARG A CA 1
ATOM 1702 C C . ARG A 1 238 ? 14.665 -9.285 -6.281 1.00 89.69 238 ARG A C 1
ATOM 1704 O O . ARG A 1 238 ? 15.231 -10.282 -5.866 1.00 89.69 238 ARG A O 1
ATOM 1711 N N . MET A 1 239 ? 14.578 -9.017 -7.579 1.00 85.00 239 MET A N 1
ATOM 1712 C CA . MET A 1 239 ? 15.202 -9.870 -8.592 1.00 85.00 239 MET A CA 1
ATOM 1713 C C . MET A 1 239 ? 16.643 -9.431 -8.850 1.00 85.00 239 MET A C 1
ATOM 1715 O O . MET A 1 239 ? 16.872 -8.305 -9.295 1.00 85.00 239 MET A O 1
ATOM 1719 N N . MET A 1 240 ? 17.609 -10.327 -8.646 1.00 83.12 240 MET A N 1
ATOM 1720 C CA . MET A 1 240 ? 19.012 -10.091 -8.991 1.00 83.12 240 MET A CA 1
ATOM 1721 C C . MET A 1 240 ? 19.617 -11.345 -9.622 1.00 83.12 240 MET A C 1
ATOM 1723 O O . MET A 1 240 ? 19.558 -12.430 -9.053 1.00 83.12 240 MET A O 1
ATOM 1727 N N . GLY A 1 241 ? 20.151 -11.221 -10.842 1.00 83.94 241 GLY A N 1
ATOM 1728 C CA . GLY A 1 241 ? 20.792 -12.346 -11.539 1.00 83.94 241 GLY A CA 1
ATOM 1729 C C . GLY A 1 241 ? 19.881 -13.556 -11.799 1.00 83.94 241 GLY A C 1
ATOM 1730 O O . GLY A 1 241 ? 20.372 -14.674 -11.856 1.00 83.94 241 GLY A O 1
ATOM 1731 N N . GLY A 1 242 ? 18.561 -13.357 -11.911 1.00 88.00 242 GLY A N 1
ATOM 1732 C CA . GLY A 1 242 ? 17.583 -14.445 -12.066 1.00 88.00 242 GLY A CA 1
ATOM 1733 C C . GLY A 1 242 ? 17.155 -15.109 -10.752 1.00 88.00 242 GLY A C 1
ATOM 1734 O O . GLY A 1 242 ? 16.228 -15.913 -10.762 1.00 88.00 242 GLY A O 1
ATOM 1735 N N . THR A 1 243 ? 17.765 -14.734 -9.627 1.00 88.94 243 THR A N 1
ATOM 1736 C CA . THR A 1 243 ? 17.357 -15.173 -8.287 1.00 88.94 243 THR A CA 1
ATOM 1737 C C . THR A 1 243 ? 16.447 -14.148 -7.621 1.00 88.94 243 THR A C 1
ATOM 1739 O O . THR A 1 243 ? 16.642 -12.938 -7.781 1.00 88.94 243 THR A O 1
ATOM 1742 N N . VAL A 1 244 ? 15.446 -14.640 -6.890 1.00 90.50 244 VAL A N 1
ATOM 1743 C CA . VAL A 1 244 ? 14.641 -13.827 -5.974 1.00 90.50 244 VAL A CA 1
ATOM 1744 C C . VAL A 1 244 ? 15.431 -13.701 -4.675 1.00 90.50 244 VAL A C 1
ATOM 1746 O O . VAL A 1 244 ? 15.797 -14.706 -4.073 1.00 90.50 244 VAL A O 1
ATOM 1749 N N . LEU A 1 245 ? 15.705 -12.469 -4.270 1.00 91.88 245 LEU A N 1
ATOM 1750 C CA . LEU A 1 245 ? 16.291 -12.115 -2.988 1.00 91.88 245 LEU A CA 1
ATOM 1751 C C . LEU A 1 245 ? 15.206 -11.592 -2.056 1.00 91.88 245 LEU A C 1
ATOM 1753 O O . LEU A 1 245 ? 14.237 -10.961 -2.500 1.00 91.88 245 LEU A O 1
ATOM 1757 N N . ASP A 1 246 ? 15.445 -11.769 -0.763 1.00 92.75 246 ASP A N 1
ATOM 1758 C CA . ASP A 1 246 ? 14.604 -11.200 0.277 1.00 92.75 246 ASP A CA 1
ATOM 1759 C C . ASP A 1 246 ? 14.525 -9.664 0.175 1.00 92.75 246 ASP A C 1
ATOM 1761 O O . ASP A 1 246 ? 15.432 -9.003 -0.376 1.00 92.75 246 ASP A O 1
ATOM 1765 N N . PRO A 1 247 ? 13.440 -9.069 0.707 1.00 95.56 247 PRO A N 1
ATOM 1766 C CA . PRO A 1 247 ? 13.346 -7.628 0.893 1.00 95.56 247 PRO A CA 1
ATOM 1767 C C . PRO A 1 247 ? 14.581 -7.059 1.601 1.00 95.56 247 PRO A C 1
ATOM 1769 O O . PRO A 1 247 ? 15.274 -7.750 2.342 1.00 95.56 247 PRO A O 1
ATOM 1772 N N . VAL A 1 248 ? 14.864 -5.772 1.396 1.00 94.81 248 VAL A N 1
ATOM 1773 C CA . VAL A 1 248 ? 15.946 -5.095 2.142 1.00 94.81 248 VAL A CA 1
ATOM 1774 C C . VAL A 1 248 ? 15.601 -5.021 3.637 1.00 94.81 248 VAL A C 1
ATOM 1776 O O . VAL A 1 248 ? 16.488 -5.085 4.492 1.00 94.81 248 VAL A O 1
ATOM 1779 N N . PHE A 1 249 ? 14.304 -4.903 3.926 1.00 97.00 249 PHE A N 1
ATOM 1780 C CA . PHE A 1 249 ? 13.724 -4.855 5.265 1.00 97.00 249 PHE A CA 1
ATOM 1781 C C . PHE A 1 249 ? 12.708 -5.995 5.432 1.00 97.00 249 PHE A C 1
ATOM 1783 O O . PHE A 1 249 ? 11.503 -5.772 5.270 1.00 97.00 249 PHE A O 1
ATOM 1790 N N . PRO A 1 250 ? 13.180 -7.239 5.639 1.00 96.75 250 PRO A N 1
ATOM 1791 C CA . PRO A 1 250 ? 12.317 -8.415 5.685 1.00 96.75 250 PRO A CA 1
ATOM 1792 C C . PRO A 1 250 ? 11.366 -8.416 6.890 1.00 96.75 250 PRO A C 1
ATOM 1794 O O . PRO A 1 250 ? 10.224 -8.849 6.746 1.00 96.75 250 PRO A O 1
ATOM 1797 N N . THR A 1 251 ? 11.778 -7.887 8.045 1.00 97.62 251 THR A N 1
ATOM 1798 C CA . THR A 1 251 ? 10.935 -7.838 9.251 1.00 97.62 251 THR A CA 1
ATOM 1799 C C . THR A 1 251 ? 9.831 -6.796 9.104 1.00 97.62 251 THR A C 1
ATOM 1801 O O . THR A 1 251 ? 8.675 -7.071 9.423 1.00 97.62 251 THR A O 1
ATOM 1804 N N . VAL A 1 252 ? 10.148 -5.626 8.537 1.00 98.06 252 VAL A N 1
ATOM 1805 C CA . VAL A 1 252 ? 9.136 -4.610 8.192 1.00 98.06 252 VAL A CA 1
ATOM 1806 C C . VAL A 1 252 ? 8.146 -5.163 7.164 1.00 98.06 252 VAL A C 1
ATOM 1808 O O . VAL A 1 252 ? 6.938 -4.985 7.315 1.00 98.06 252 VAL A O 1
ATOM 1811 N N . ALA A 1 253 ? 8.642 -5.850 6.129 1.00 97.62 253 ALA A N 1
ATOM 1812 C CA . ALA A 1 253 ? 7.796 -6.451 5.100 1.00 97.62 253 ALA A CA 1
ATOM 1813 C C . ALA A 1 253 ? 6.833 -7.496 5.686 1.00 97.62 253 ALA A C 1
ATOM 1815 O O . ALA A 1 253 ? 5.646 -7.480 5.360 1.00 97.62 253 ALA A O 1
ATOM 1816 N N . ALA A 1 254 ? 7.324 -8.362 6.578 1.00 96.94 254 ALA A N 1
ATOM 1817 C CA . ALA A 1 254 ? 6.505 -9.360 7.259 1.00 96.94 254 ALA A CA 1
ATOM 1818 C C . ALA A 1 254 ? 5.429 -8.715 8.149 1.00 96.94 254 ALA A C 1
ATOM 1820 O O . ALA A 1 254 ? 4.265 -9.099 8.062 1.00 96.94 254 ALA A O 1
ATOM 1821 N N . ALA A 1 255 ? 5.782 -7.696 8.939 1.00 96.81 255 ALA A N 1
ATOM 1822 C CA . ALA A 1 255 ? 4.835 -7.021 9.829 1.00 96.81 255 ALA A CA 1
ATOM 1823 C C . ALA A 1 255 ? 3.758 -6.220 9.071 1.00 96.81 255 ALA A C 1
ATOM 1825 O O . ALA A 1 255 ? 2.599 -6.184 9.487 1.00 96.81 255 ALA A O 1
ATOM 1826 N N . LEU A 1 256 ? 4.110 -5.614 7.929 1.00 96.88 256 LEU A N 1
ATOM 1827 C CA . LEU A 1 256 ? 3.129 -5.007 7.022 1.00 96.88 256 LEU A CA 1
ATOM 1828 C C . LEU A 1 256 ? 2.187 -6.061 6.428 1.00 96.88 256 LEU A C 1
ATOM 1830 O O . LEU A 1 256 ? 0.982 -5.832 6.362 1.00 96.88 256 LEU A O 1
ATOM 1834 N N . ALA A 1 257 ? 2.722 -7.210 5.999 1.00 96.06 257 ALA A N 1
ATOM 1835 C CA . ALA A 1 257 ? 1.930 -8.295 5.420 1.00 96.06 257 ALA A CA 1
ATOM 1836 C C . ALA A 1 257 ? 0.981 -8.947 6.438 1.00 96.06 257 ALA A C 1
ATOM 1838 O O . ALA A 1 257 ? -0.135 -9.312 6.075 1.00 96.06 257 ALA A O 1
ATOM 1839 N N . ALA A 1 258 ? 1.400 -9.046 7.701 1.00 94.94 258 ALA A N 1
ATOM 1840 C CA . ALA A 1 258 ? 0.555 -9.494 8.806 1.00 94.94 258 ALA A CA 1
ATOM 1841 C C . ALA A 1 258 ? -0.537 -8.472 9.180 1.00 94.94 258 ALA A C 1
ATOM 1843 O O . ALA A 1 258 ? -1.540 -8.834 9.788 1.00 94.94 258 ALA A O 1
ATOM 1844 N N . GLY A 1 259 ? -0.374 -7.204 8.785 1.00 94.00 259 GLY A N 1
ATOM 1845 C CA . GLY A 1 259 ? -1.274 -6.122 9.176 1.00 94.00 259 GLY A CA 1
ATOM 1846 C C . GLY A 1 259 ? -1.043 -5.638 10.607 1.00 94.00 259 GLY A C 1
ATOM 1847 O O . GLY A 1 259 ? -1.929 -5.005 11.178 1.00 94.00 259 GLY A O 1
ATOM 1848 N N . ASP A 1 260 ? 0.133 -5.892 11.181 1.00 94.19 260 ASP A N 1
ATOM 1849 C CA . ASP A 1 260 ? 0.489 -5.485 12.546 1.00 94.19 260 ASP A CA 1
ATOM 1850 C C . ASP A 1 260 ? 1.141 -4.097 12.578 1.00 94.19 260 ASP A C 1
ATOM 1852 O O . ASP A 1 260 ? 0.984 -3.351 13.548 1.00 94.19 260 ASP A O 1
ATOM 1856 N N . LEU A 1 261 ? 1.819 -3.718 11.490 1.00 95.25 261 LEU A N 1
ATOM 1857 C CA . LEU A 1 261 ? 2.533 -2.450 11.354 1.00 95.25 261 LEU A CA 1
ATOM 1858 C C . LEU A 1 261 ? 1.782 -1.477 10.433 1.00 95.25 261 LEU A C 1
ATOM 1860 O O . LEU A 1 261 ? 1.356 -1.841 9.339 1.00 95.25 261 LEU A O 1
ATOM 1864 N N . GLY A 1 262 ? 1.643 -0.221 10.862 1.00 93.81 262 GLY A N 1
ATOM 1865 C CA . GLY A 1 262 ? 1.101 0.860 10.032 1.00 93.81 262 GLY A CA 1
ATOM 1866 C C . GLY A 1 262 ? 2.110 1.380 9.000 1.00 93.81 262 GLY A C 1
ATOM 1867 O O . GLY A 1 262 ? 3.324 1.308 9.206 1.00 93.81 262 GLY A O 1
ATOM 1868 N N . LEU A 1 263 ? 1.610 1.952 7.900 1.00 95.31 263 LEU A N 1
ATOM 1869 C CA . LEU A 1 263 ? 2.438 2.406 6.777 1.00 95.31 263 LEU A CA 1
ATOM 1870 C C . LEU A 1 263 ? 3.452 3.491 7.179 1.00 95.31 263 LEU A C 1
ATOM 1872 O O . LEU A 1 263 ? 4.624 3.412 6.816 1.00 95.31 263 LEU A O 1
ATOM 1876 N N . ASP A 1 264 ? 3.018 4.476 7.965 1.00 94.88 264 ASP A N 1
ATOM 1877 C CA . ASP A 1 264 ? 3.872 5.588 8.396 1.00 94.88 264 ASP A CA 1
ATOM 1878 C C . ASP A 1 264 ? 5.012 5.118 9.310 1.00 94.88 264 ASP A C 1
ATOM 1880 O O . ASP A 1 264 ? 6.154 5.557 9.163 1.00 94.88 264 ASP A O 1
ATOM 1884 N N . A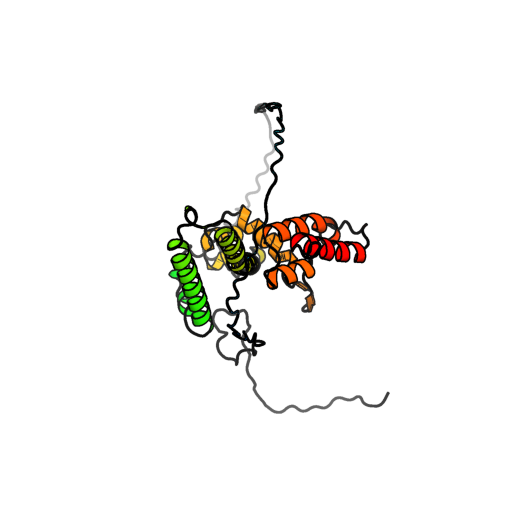LA A 1 265 ? 4.729 4.167 10.207 1.00 96.06 265 ALA A N 1
ATOM 1885 C CA . ALA A 1 265 ? 5.742 3.565 11.069 1.00 96.06 265 ALA A CA 1
ATOM 1886 C C . ALA A 1 265 ? 6.768 2.770 10.249 1.00 96.06 265 ALA A C 1
ATOM 1888 O O . ALA A 1 265 ? 7.973 2.924 10.451 1.00 96.06 265 ALA A O 1
ATOM 1889 N N . ALA A 1 266 ? 6.310 1.975 9.277 1.00 97.56 266 ALA A N 1
ATOM 1890 C CA . ALA A 1 266 ? 7.198 1.255 8.369 1.00 97.56 266 ALA A CA 1
ATOM 1891 C C . ALA A 1 266 ? 8.142 2.203 7.615 1.00 97.56 266 ALA A C 1
ATOM 1893 O O . ALA A 1 266 ? 9.331 1.915 7.473 1.00 97.56 266 ALA A O 1
ATOM 1894 N N . GLU A 1 267 ? 7.640 3.351 7.161 1.00 97.00 267 GLU A N 1
ATOM 1895 C CA . GLU A 1 267 ? 8.469 4.333 6.471 1.00 97.00 267 GLU A CA 1
ATOM 1896 C C . GLU A 1 267 ? 9.524 4.981 7.355 1.00 97.00 267 GLU A C 1
ATOM 1898 O O . GLU A 1 267 ? 10.663 5.122 6.908 1.00 97.00 267 GLU A O 1
ATOM 1903 N N . GLU A 1 268 ? 9.187 5.365 8.586 1.00 97.50 268 GLU A N 1
ATOM 1904 C CA . GLU A 1 268 ? 10.174 5.955 9.494 1.00 97.50 268 GLU A CA 1
ATOM 1905 C C . GLU A 1 268 ? 11.254 4.937 9.888 1.00 97.50 268 GLU A C 1
ATOM 1907 O O . GLU A 1 268 ? 12.437 5.287 9.906 1.00 97.50 268 GLU A O 1
ATOM 1912 N N . ILE A 1 269 ? 10.892 3.663 10.086 1.00 97.44 269 ILE A N 1
ATOM 1913 C CA . ILE A 1 269 ? 11.864 2.583 10.324 1.00 97.44 269 ILE A CA 1
ATOM 1914 C C . ILE A 1 269 ? 12.796 2.423 9.116 1.00 97.44 269 ILE A C 1
ATOM 1916 O O . ILE A 1 269 ? 14.022 2.480 9.255 1.00 97.44 269 ILE A O 1
ATOM 1920 N N . VAL A 1 270 ? 12.230 2.266 7.914 1.00 96.94 270 VAL A N 1
ATOM 1921 C CA . VAL A 1 270 ? 13.006 2.095 6.676 1.00 96.94 270 VAL A CA 1
ATOM 1922 C C . VAL A 1 270 ? 13.915 3.296 6.436 1.00 96.94 270 VAL A C 1
ATOM 1924 O O . VAL A 1 270 ? 15.086 3.123 6.108 1.00 96.94 270 VAL A O 1
ATOM 1927 N N . LYS A 1 271 ? 13.408 4.515 6.624 1.00 95.12 271 LYS A N 1
ATOM 1928 C CA . LYS A 1 271 ? 14.163 5.762 6.466 1.00 95.12 271 LYS A CA 1
ATOM 1929 C C . LYS A 1 271 ? 15.307 5.870 7.471 1.00 95.12 271 LYS A C 1
ATOM 1931 O O . LYS A 1 271 ? 16.407 6.233 7.065 1.00 95.12 271 LYS A O 1
ATOM 1936 N N . GLY A 1 272 ? 15.074 5.534 8.740 1.00 94.50 272 GLY A N 1
ATOM 1937 C CA . GLY A 1 272 ? 16.099 5.577 9.787 1.00 94.50 272 GLY A CA 1
ATOM 1938 C C . GLY A 1 272 ? 17.243 4.584 9.563 1.00 94.50 272 GLY A C 1
ATOM 1939 O O . GLY A 1 272 ? 18.386 4.866 9.915 1.00 94.50 272 GLY A O 1
ATOM 1940 N N . LEU A 1 273 ? 16.954 3.446 8.929 1.00 94.81 273 LEU A N 1
ATOM 1941 C CA . LEU A 1 273 ? 17.924 2.372 8.698 1.00 94.81 273 LEU A CA 1
ATOM 1942 C C . LEU A 1 273 ? 18.480 2.321 7.262 1.00 94.81 273 LEU A C 1
ATOM 1944 O O .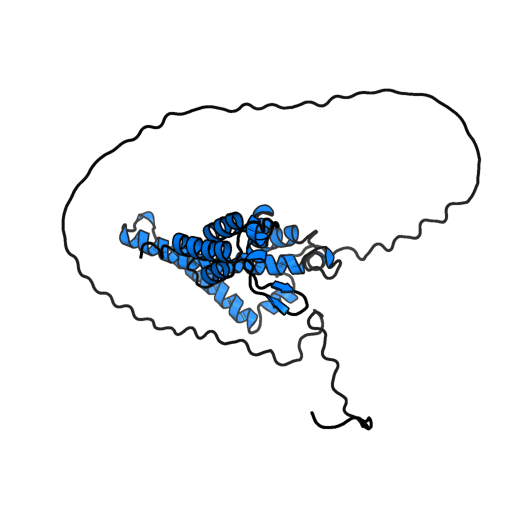 LEU A 1 273 ? 19.436 1.585 6.993 1.00 94.81 273 LEU A O 1
ATOM 1948 N N . ALA A 1 274 ? 17.914 3.088 6.325 1.00 91.50 274 ALA A N 1
ATOM 1949 C CA . ALA A 1 274 ? 18.297 3.056 4.912 1.00 91.50 274 ALA A CA 1
ATOM 1950 C C . ALA A 1 274 ? 19.778 3.378 4.688 1.00 91.50 274 ALA A C 1
ATOM 1952 O O . ALA A 1 274 ? 20.392 2.803 3.791 1.00 91.50 274 ALA A O 1
ATOM 1953 N N . ASP A 1 275 ? 20.381 4.247 5.495 1.00 87.81 275 ASP A N 1
ATOM 1954 C CA . ASP A 1 275 ? 21.790 4.610 5.320 1.00 87.81 275 ASP A CA 1
ATOM 1955 C C . ASP A 1 275 ? 22.732 3.416 5.509 1.00 87.81 275 ASP A C 1
ATOM 1957 O O . ASP A 1 275 ? 23.701 3.274 4.759 1.00 87.81 275 ASP A O 1
ATOM 1961 N N . TYR A 1 276 ? 22.386 2.512 6.427 1.00 87.88 276 TYR A N 1
ATOM 1962 C CA . TYR A 1 276 ? 23.181 1.332 6.767 1.00 87.88 276 TYR A CA 1
ATOM 1963 C C . TYR A 1 276 ? 22.935 0.147 5.826 1.00 87.88 276 TYR A C 1
ATOM 1965 O O . TYR A 1 276 ? 23.840 -0.647 5.579 1.00 87.88 276 TYR A O 1
ATOM 1973 N N . LYS A 1 277 ? 21.723 0.034 5.261 1.00 84.31 277 LYS A N 1
ATOM 1974 C CA . LYS A 1 277 ? 21.358 -1.066 4.347 1.00 84.31 277 LYS A CA 1
ATOM 1975 C C . LYS A 1 277 ? 21.460 -0.722 2.858 1.00 84.31 277 LYS A C 1
ATOM 1977 O O . LYS A 1 277 ? 21.601 -1.619 2.031 1.00 84.31 277 LYS A O 1
ATOM 1982 N N . VAL A 1 278 ? 21.332 0.554 2.494 1.00 80.75 278 VAL A N 1
ATOM 1983 C CA . VAL A 1 278 ? 21.124 1.003 1.104 1.00 80.75 278 VAL A CA 1
ATOM 1984 C C . VAL A 1 278 ? 22.174 2.014 0.657 1.00 80.75 278 VAL A C 1
ATOM 1986 O O . VAL A 1 278 ? 22.730 1.849 -0.427 1.00 80.75 278 VAL A O 1
ATOM 1989 N N . HIS A 1 279 ? 22.446 3.061 1.443 1.00 77.88 279 HIS A N 1
ATOM 1990 C CA . HIS A 1 279 ? 23.295 4.182 0.996 1.00 77.88 279 HIS A CA 1
ATOM 1991 C C . HIS A 1 279 ? 24.794 3.985 1.248 1.00 77.88 279 HIS A C 1
ATOM 1993 O O . HIS A 1 279 ? 25.583 4.912 1.081 1.00 77.88 279 HIS A O 1
ATOM 1999 N N . GLY A 1 280 ? 25.206 2.768 1.593 1.00 68.44 280 GLY A N 1
ATOM 2000 C CA . GLY A 1 280 ? 26.615 2.401 1.641 1.00 68.44 280 GLY A CA 1
ATOM 2001 C C . GLY A 1 280 ? 27.345 2.788 2.919 1.00 68.44 280 GLY A C 1
ATOM 2002 O O . GLY A 1 280 ? 28.576 2.731 2.952 1.00 68.44 280 GLY A O 1
ATOM 2003 N N . ARG A 1 281 ? 26.615 3.147 3.982 1.00 75.00 281 ARG A N 1
ATOM 2004 C CA . ARG A 1 281 ? 27.183 3.339 5.316 1.00 75.00 281 ARG A CA 1
ATOM 2005 C C . ARG A 1 281 ? 27.339 1.984 6.017 1.00 75.00 281 ARG A C 1
ATOM 2007 O O . ARG A 1 281 ? 26.651 1.662 6.975 1.00 75.00 281 ARG A O 1
ATOM 2014 N N . PHE A 1 282 ? 28.236 1.163 5.480 1.00 70.12 282 PHE A N 1
ATOM 2015 C CA . PHE A 1 282 ? 28.518 -0.193 5.965 1.00 70.12 282 PHE A CA 1
ATOM 2016 C C . PHE A 1 282 ? 29.505 -0.212 7.150 1.00 70.12 282 PHE A C 1
ATOM 2018 O O . PHE A 1 282 ? 30.204 -1.199 7.359 1.00 70.12 282 PHE A O 1
ATOM 2025 N N . ASP A 1 283 ? 29.614 0.897 7.890 1.00 79.31 283 ASP A N 1
ATOM 2026 C CA . ASP A 1 283 ? 30.406 0.988 9.124 1.00 79.31 283 ASP A CA 1
ATOM 2027 C C . ASP A 1 283 ? 29.719 0.271 10.300 1.00 79.31 283 ASP A C 1
ATOM 2029 O O . ASP A 1 283 ? 30.384 -0.099 11.268 1.00 79.31 283 ASP A O 1
ATOM 2033 N N . ALA A 1 284 ? 28.408 0.035 10.199 1.00 80.31 284 ALA A N 1
ATOM 2034 C CA . ALA A 1 284 ? 27.642 -0.779 11.131 1.00 80.31 284 ALA A CA 1
ATOM 2035 C C . ALA A 1 284 ? 27.781 -2.281 10.834 1.00 80.31 284 ALA A C 1
ATOM 2037 O O . ALA A 1 284 ? 27.767 -2.718 9.681 1.00 80.31 284 ALA A O 1
ATOM 2038 N N . ASN A 1 285 ? 27.850 -3.084 11.896 1.00 86.56 285 ASN A N 1
ATOM 2039 C CA . ASN A 1 285 ? 27.762 -4.536 11.800 1.00 86.56 285 ASN A CA 1
ATOM 2040 C C . ASN A 1 285 ? 26.370 -4.937 11.264 1.00 86.56 285 ASN A C 1
ATOM 2042 O O . ASN A 1 285 ? 25.370 -4.545 11.867 1.00 86.56 285 ASN A O 1
ATOM 2046 N N . PRO A 1 286 ? 26.272 -5.732 10.179 1.00 86.12 286 PRO A N 1
ATOM 2047 C CA . PRO A 1 286 ? 24.989 -6.144 9.608 1.00 86.12 286 PRO A CA 1
ATOM 2048 C C . PRO A 1 286 ? 24.024 -6.775 10.619 1.00 86.12 286 PRO A C 1
ATOM 2050 O O . PRO A 1 286 ? 22.837 -6.457 10.596 1.00 86.12 286 PRO A O 1
ATOM 2053 N N . ALA A 1 287 ? 24.535 -7.585 11.553 1.00 90.12 287 ALA A N 1
ATOM 2054 C CA . ALA A 1 287 ? 23.715 -8.220 12.585 1.00 90.12 287 ALA A CA 1
ATOM 2055 C C . ALA A 1 287 ? 23.061 -7.195 13.531 1.00 90.12 287 ALA A C 1
ATOM 2057 O O . ALA A 1 287 ? 21.917 -7.375 13.942 1.00 90.12 287 ALA A O 1
ATOM 2058 N N . ASP A 1 288 ? 23.750 -6.089 13.830 1.00 91.81 288 ASP A N 1
ATOM 2059 C CA . ASP A 1 288 ? 23.209 -5.025 14.682 1.00 91.81 288 ASP A CA 1
ATOM 2060 C C . ASP A 1 288 ? 22.100 -4.255 13.949 1.00 91.81 288 ASP A C 1
ATOM 2062 O O . ASP A 1 288 ? 21.114 -3.848 14.558 1.00 91.81 288 ASP A O 1
ATOM 2066 N N . VAL A 1 289 ? 22.225 -4.088 12.628 1.00 92.12 289 VAL A N 1
ATOM 2067 C CA . VAL A 1 289 ? 21.202 -3.431 11.796 1.00 92.12 289 VAL A CA 1
ATOM 2068 C C . VAL A 1 289 ? 19.961 -4.318 11.642 1.00 92.12 289 VAL A C 1
ATOM 2070 O O . VAL A 1 289 ? 18.839 -3.812 11.646 1.00 92.12 289 VAL A O 1
ATOM 2073 N N . GLU A 1 290 ? 20.138 -5.634 11.523 1.00 92.81 290 GLU A N 1
ATOM 2074 C CA . GLU A 1 290 ? 19.037 -6.607 11.527 1.00 92.81 290 GLU A CA 1
ATOM 2075 C C . GLU A 1 290 ? 18.315 -6.640 12.881 1.00 92.81 290 GLU A C 1
ATOM 2077 O O . GLU A 1 290 ? 17.085 -6.564 12.923 1.00 92.81 290 GLU A O 1
ATOM 2082 N N . ALA A 1 291 ? 19.064 -6.660 13.988 1.00 94.62 291 ALA A N 1
ATOM 2083 C CA . ALA A 1 291 ? 18.498 -6.572 15.332 1.00 94.62 291 ALA A CA 1
ATOM 2084 C C . ALA A 1 291 ? 17.768 -5.237 15.564 1.00 94.62 291 ALA A C 1
ATOM 2086 O O . ALA A 1 291 ? 16.694 -5.218 16.165 1.00 94.62 291 ALA A O 1
ATOM 2087 N N . ALA A 1 292 ? 18.308 -4.126 15.049 1.00 96.06 292 ALA A N 1
ATOM 2088 C CA . ALA A 1 292 ? 17.662 -2.819 15.120 1.00 96.06 292 ALA A CA 1
ATOM 2089 C C . ALA A 1 292 ? 16.344 -2.782 14.336 1.00 96.06 292 ALA A C 1
ATOM 2091 O O . ALA A 1 292 ? 15.368 -2.216 14.822 1.00 96.06 292 ALA A O 1
ATOM 2092 N N . GLU A 1 293 ? 16.281 -3.402 13.152 1.00 97.31 293 GLU A N 1
ATOM 2093 C CA . GLU A 1 293 ? 15.022 -3.532 12.413 1.00 97.31 293 GLU A CA 1
ATOM 2094 C C . GLU A 1 293 ? 13.974 -4.282 13.241 1.00 97.31 293 GLU A C 1
ATOM 2096 O O . GLU A 1 293 ? 12.859 -3.785 13.402 1.00 97.31 293 GLU A O 1
ATOM 2101 N N . ALA A 1 294 ? 14.337 -5.440 13.801 1.00 96.38 294 ALA A N 1
ATOM 2102 C CA . ALA A 1 294 ? 13.426 -6.235 14.617 1.00 96.38 294 ALA A CA 1
ATOM 2103 C C . ALA A 1 294 ? 12.940 -5.472 15.858 1.00 96.38 294 ALA A C 1
ATOM 2105 O O . ALA A 1 294 ? 11.734 -5.376 16.073 1.00 96.38 294 ALA A O 1
ATOM 2106 N N . GLY A 1 295 ? 13.851 -4.855 16.616 1.00 96.38 295 GLY A N 1
ATOM 2107 C CA . GLY A 1 295 ? 13.496 -4.104 17.824 1.00 96.38 295 GLY A CA 1
ATOM 2108 C C . GLY A 1 295 ? 12.638 -2.863 17.546 1.00 96.38 295 GLY A C 1
ATOM 2109 O O . GLY A 1 295 ? 11.742 -2.539 18.329 1.00 96.38 295 GLY A O 1
ATOM 2110 N N . LEU A 1 296 ? 12.856 -2.176 16.418 1.00 96.81 296 LEU A N 1
ATOM 2111 C CA . LEU A 1 296 ? 12.011 -1.048 16.012 1.00 96.81 296 LEU A CA 1
ATOM 2112 C C . LEU A 1 296 ? 10.605 -1.502 15.600 1.00 96.81 296 LEU A C 1
ATOM 2114 O O . LEU A 1 296 ? 9.635 -0.830 15.946 1.00 96.81 296 LEU A O 1
ATOM 2118 N N . VAL A 1 297 ? 10.477 -2.635 14.903 1.00 97.38 297 VAL A N 1
ATOM 2119 C CA . VAL A 1 297 ? 9.169 -3.218 14.557 1.00 97.38 297 VAL A CA 1
ATOM 2120 C C . VAL A 1 297 ? 8.432 -3.691 15.811 1.00 97.38 297 VAL A C 1
ATOM 2122 O O . VAL A 1 297 ? 7.253 -3.381 15.976 1.00 97.38 297 VAL A O 1
ATOM 2125 N N . GLU A 1 298 ? 9.116 -4.375 16.727 1.00 95.12 298 GLU A N 1
ATOM 2126 C CA . GLU A 1 298 ? 8.552 -4.815 18.010 1.00 95.12 298 GLU A CA 1
ATOM 2127 C C . GLU A 1 298 ? 8.029 -3.621 18.826 1.00 95.12 298 GLU A C 1
ATOM 2129 O O . GLU A 1 298 ? 6.908 -3.637 19.339 1.00 95.12 298 GLU A O 1
ATOM 2134 N N . SER A 1 299 ? 8.808 -2.535 18.872 1.00 93.88 299 SER A N 1
ATOM 2135 C CA . SER A 1 299 ? 8.418 -1.293 19.548 1.00 93.88 299 SER A CA 1
ATOM 2136 C C . SER A 1 299 ? 7.214 -0.626 18.874 1.00 93.88 299 SER A C 1
ATOM 2138 O O . SER A 1 299 ? 6.290 -0.187 19.556 1.00 93.88 299 SER A O 1
ATOM 2140 N N . ALA A 1 300 ? 7.200 -0.558 17.539 1.00 93.19 300 ALA A N 1
ATOM 2141 C CA . ALA A 1 300 ? 6.138 0.095 16.771 1.00 93.19 300 ALA A CA 1
ATOM 2142 C C . ALA A 1 300 ? 4.808 -0.677 16.783 1.00 93.19 300 ALA A C 1
ATOM 2144 O O . ALA A 1 300 ? 3.746 -0.071 16.665 1.00 93.19 300 ALA A O 1
ATOM 2145 N N . THR A 1 301 ? 4.861 -1.999 16.928 1.00 91.06 301 THR A N 1
ATOM 2146 C CA . THR A 1 301 ? 3.677 -2.870 17.025 1.00 91.06 301 THR A CA 1
ATOM 2147 C C . THR A 1 301 ? 3.135 -2.977 18.453 1.00 91.06 301 THR A C 1
ATOM 2149 O O . THR A 1 301 ? 2.072 -3.552 18.662 1.00 91.06 301 THR A O 1
ATOM 2152 N N . GLY A 1 302 ? 3.832 -2.406 19.442 1.00 78.75 302 GLY A N 1
ATOM 2153 C CA . GLY A 1 302 ? 3.437 -2.472 20.848 1.00 78.75 302 GLY A CA 1
ATOM 2154 C C . GLY A 1 302 ? 3.726 -3.817 21.520 1.00 78.75 302 GLY A C 1
ATOM 2155 O O . GLY A 1 302 ? 3.384 -3.979 22.687 1.00 78.75 302 GLY A O 1
ATOM 2156 N N . SER A 1 303 ? 4.407 -4.749 20.838 1.00 62.97 303 SER A N 1
ATOM 2157 C CA . SER A 1 303 ? 4.781 -6.062 21.388 1.00 62.97 303 SER A CA 1
ATOM 2158 C C . SER A 1 303 ? 5.720 -5.964 22.601 1.00 62.97 303 SER A C 1
ATOM 2160 O O . SER A 1 303 ? 5.785 -6.897 23.390 1.00 62.97 303 SER A O 1
ATOM 2162 N N . VAL A 1 304 ? 6.412 -4.834 22.785 1.00 51.59 304 VAL A N 1
ATOM 2163 C CA . VAL A 1 304 ? 7.286 -4.576 23.950 1.00 51.59 304 VAL A CA 1
ATOM 2164 C C . VAL A 1 304 ? 6.489 -4.262 25.229 1.00 51.59 304 VAL A C 1
ATOM 2166 O O . VAL A 1 304 ? 7.030 -4.343 26.331 1.00 51.59 304 VAL A O 1
ATOM 2169 N N . TYR A 1 305 ? 5.213 -3.881 25.104 1.00 42.31 305 TYR A N 1
ATOM 2170 C CA . TYR A 1 305 ? 4.362 -3.452 26.224 1.00 42.31 305 TYR A CA 1
ATOM 2171 C C . TYR A 1 305 ? 3.182 -4.399 26.499 1.00 42.31 305 TYR A C 1
ATOM 2173 O O . TYR A 1 305 ? 2.331 -4.064 27.326 1.00 42.31 305 TYR A O 1
ATOM 2181 N N . GLY A 1 306 ? 3.122 -5.531 25.788 1.00 37.91 306 GLY A N 1
ATOM 2182 C CA . GLY A 1 306 ? 2.117 -6.587 25.949 1.00 37.91 306 GLY A CA 1
ATOM 2183 C C . GLY A 1 306 ? 2.499 -7.650 26.969 1.00 37.91 306 GLY A C 1
ATOM 2184 O O . GLY A 1 306 ? 3.709 -7.821 27.238 1.00 37.91 306 GLY A O 1
#

Radius of gyration: 30.74 Å; chains: 1; bounding box: 62×89×94 Å

Foldseek 3Di:
DDDDDDDDDDDDDDDDDDDDDPLPPVDPDDDDDDDDDDDDPPDDDDDDDDDDDDDDDDDDDDDDDDDDDDDDDDDDDDDDDDDDDDDDDDDDDDDDPDPPDPPDPDPPDDDFDAADDCCPDVVSVCCCDDPSVVVVVVVVVLVVVVCVVVVPDPLVPDDPVRNVVVVVVVLLSVLVVLVVLLQVLQVLQVQQACVCPCSRPCRNNNHPTSLSVSCSVPVDHSVVSVLSNVLNQQLPFDDDPNDTHGGLLNLLNVCSVVSLAHPVLSSVLCVVLCCCSPVPPVVDDPVVSNVSSNVSSCVRSCVVVD

Secondary structure (DSSP, 8-state):
------------------PPPTT-TTT---SPPPPPPP------------------------------------------------------------PPPPPP----PPPPPPP--GGG-HHHHHHTSHHHHHHHHHHHHHHHHHHHHHHH--GGG--HHHHHHHHHHHHHHHHHHHHHHHHHHHHHHHHH-GGGGGGSHHHHHT-SSHHHHHHHHH---HHHHHHHHHHHHHHS-EEETTEEEPPSSHHHHHHHHHT-S-HHHHHHHHHHHHHHHTSS-TTS-HHHHHHHHHHHHHHHTTTT--

Organism: NCBI:txid670052

pLDDT: mean 72.67, std 28.15, range [27.33, 98.25]

Sequence (306 aa):
MDEELVNGSTAPLGGTPTGGNPQDWNTALAGPAPVPVSFDVAADSSVNAATDTPDGASSATDRTVDRSAGPATKRAAAAAVSGGGGSAGADGMHSDQSEPAPPRPGRRGAPQPTWRDPADLPAVQRAHTGELGEKLQLLSEAAAVVQEVMGSIDVDGLNDAELVALTQMTEKIGRPADLARVTTATVVDYRARTGLGRDSLAWKLGASHHTDLLTRLTGASGQEMKRRVRLGEKIAPRMMGGTVLDPVFPTVAAALAAGDLGLDAAEEIVKGLADYKVHGRFDANPADVEAAEAGLVESATGSVYG